Protein AF-A0A7Y8BUJ6-F1 (afdb_monomer_lite)

Sequence (351 aa):
MKKPVVLLFEDTQSNADAISKYLPESQAYSFHLFEADNEPTDQPFSDRIAQEIVKYGDIVLIVSDMDLSKTLKFQGLTDAIISRVAHDNGIPTAYYSSALDGAEGASLDQAGDGRILLGSINYEAIAHKIDILATGFLGLRESLKSLSSVPIEERPTSAAELVAHLIGKREVSDRIGLFLSGDQRIGAEVLASPKNNRLTHQTAIYGTWVYDSLMRYPGVFVNAVAASSYLNIALDDFLSSEISSVWNRAKYTGVFSDSREVLFWREELDVMLAEQNCDDGFEFVQKQGLNAKTCKCSVDQESDAGFYCMVTKQPVCFEHSVGDISWFPPGADLARITRASYEELAPWLGL

Organism: NCBI:txid117681

Foldseek 3Di:
DAAAEEEEQDLDVVLVVLLVVLADPDPRHYYYYQDQDDAADPDDPLVSVLVRCVVNPRHQEYEYEQDNCNHPNRHPDGVVSVCVSCLVVLHAYEYEYQVLPDPVVVLVLFFDPLYHYQYHSPSNSSSQLSNLLSQLLVLLLVQVVVLVPDPPVPHDPALLQNLCVSQPHNVCSVLSVLLVVLHVPSRVVVVVDDDPPCSSNCSSSSSSCCVRAVDLFPFQKDWLQLQLLQQQFASVQCPDPVNVVLQPQQWRDGRSADPVTIIGGPVVLVVLCVVVVHPGNCRVCVVVVHDTHTAAAPVGRVDGFNAAASVVRHTHHPVQWDDPQSSRRSSSRRYTHGPVVCVVCVVSSVD

pLDDT: mean 89.85, std 11.19, range [46.25, 98.5]

Radius of gyration: 21.47 Å; chains: 1; bounding box: 45×51×67 Å

Secondary structure (DSSP, 8-state):
-PPPEEEEE-S-HHHHHHHHHHS---SS-EEEE----SPP-SS-HHHHHHHHHGGG-SEEEEEEESEETT-TT-TTEEHHHHHHHHHHTT--EEEE-GGGSSHHHHHH--TTSS-EEEESS-HHHHHHHHHHHHHHHHHHHHHHHHHHTS-GGGS-SSHHHHHHHHTT-STTHHHHHHHHHH-HHHHHHHHT---TT-HHHHHHHHHHHIIIIIITSSSSEEEHHHHHHHTT--HHHHHSHHHHHHGGGGB--STT--SSS-EEEHHHHHHHHHHHT-SSHHHHHHHTT----PPBPSS-SSSBP-EEETTT-SEE-STTEE---TTS-TT-TTEEEEHHHHHHHHHHHT-

Structure (mmCIF, N/CA/C/O backbone):
data_AF-A0A7Y8BUJ6-F1
#
_entry.id   AF-A0A7Y8BUJ6-F1
#
loop_
_atom_site.group_PDB
_atom_site.id
_atom_site.type_symbol
_atom_site.label_atom_id
_atom_site.label_alt_id
_atom_site.label_comp_id
_atom_site.label_asym_id
_atom_site.label_entity_id
_atom_site.label_seq_id
_atom_site.pdbx_PDB_ins_code
_atom_site.Cartn_x
_atom_site.Cartn_y
_atom_site.Cartn_z
_atom_site.occupancy
_atom_site.B_iso_or_equiv
_atom_site.auth_seq_id
_atom_site.auth_comp_id
_atom_site.auth_asym_id
_atom_site.auth_atom_id
_atom_site.pdbx_PDB_model_num
ATOM 1 N N . MET A 1 1 ? 18.492 -21.054 -10.355 1.00 64.75 1 MET A N 1
ATOM 2 C CA . MET A 1 1 ? 17.656 -20.112 -11.134 1.00 64.75 1 MET A CA 1
ATOM 3 C C . MET A 1 1 ? 18.198 -18.710 -10.913 1.00 64.75 1 MET A C 1
ATOM 5 O O . MET A 1 1 ? 18.705 -18.467 -9.823 1.00 64.75 1 MET A O 1
ATOM 9 N N . LYS A 1 2 ? 18.168 -17.827 -11.923 1.00 86.88 2 LYS A N 1
ATOM 10 C CA . LYS A 1 2 ? 18.465 -16.400 -11.703 1.00 86.88 2 LYS A CA 1
ATOM 11 C C . LYS A 1 2 ? 17.379 -15.817 -10.791 1.00 86.88 2 LYS A C 1
ATOM 13 O O . LYS A 1 2 ? 16.227 -16.228 -10.917 1.00 86.88 2 LYS A O 1
ATOM 18 N N . LYS A 1 3 ? 17.756 -14.937 -9.859 1.00 94.88 3 LYS A N 1
ATOM 19 C CA . LYS A 1 3 ? 16.786 -14.247 -9.002 1.00 94.88 3 LYS A CA 1
ATOM 20 C C . LYS A 1 3 ? 15.959 -13.262 -9.849 1.00 94.88 3 LYS A C 1
ATOM 22 O O . LYS A 1 3 ? 16.526 -12.704 -10.791 1.00 94.88 3 LYS A O 1
ATOM 27 N N . PRO A 1 4 ? 14.671 -13.053 -9.530 1.00 96.88 4 PRO A N 1
ATOM 28 C CA . PRO A 1 4 ? 13.905 -11.921 -10.039 1.00 96.88 4 PRO A CA 1
ATOM 29 C C . PRO A 1 4 ? 14.595 -10.593 -9.708 1.00 96.88 4 PRO A C 1
ATOM 31 O O . PRO A 1 4 ? 15.320 -10.508 -8.716 1.00 96.88 4 PRO A O 1
ATOM 34 N N . VAL A 1 5 ? 14.367 -9.567 -10.521 1.00 97.94 5 VAL A N 1
ATOM 35 C CA . VAL A 1 5 ? 15.066 -8.280 -10.458 1.00 97.94 5 VAL A CA 1
ATOM 36 C C . VAL A 1 5 ? 14.135 -7.168 -9.992 1.00 97.94 5 VAL A C 1
ATOM 38 O O . VAL A 1 5 ? 13.041 -7.001 -10.525 1.00 97.94 5 VAL A O 1
ATOM 41 N N . VAL A 1 6 ? 14.605 -6.365 -9.043 1.00 98.44 6 VAL A N 1
ATOM 42 C CA . VAL A 1 6 ? 14.108 -5.008 -8.811 1.00 98.44 6 VAL A CA 1
ATOM 43 C C . VAL A 1 6 ? 15.017 -4.055 -9.578 1.00 98.44 6 VAL A C 1
ATOM 45 O O . VAL A 1 6 ? 16.228 -4.047 -9.347 1.00 98.44 6 VAL A O 1
ATOM 48 N N . LEU A 1 7 ? 14.444 -3.293 -10.507 1.00 98.44 7 LEU A N 1
ATOM 49 C CA . LEU A 1 7 ? 15.181 -2.386 -11.386 1.00 98.44 7 LEU A CA 1
ATOM 50 C C . LEU A 1 7 ? 14.905 -0.931 -10.995 1.00 98.44 7 LEU A C 1
ATOM 52 O O . LEU A 1 7 ? 13.761 -0.487 -11.058 1.00 98.44 7 LEU A O 1
ATOM 56 N N . LEU A 1 8 ? 15.949 -0.197 -10.612 1.00 98.19 8 LEU A N 1
ATOM 57 C CA . LEU A 1 8 ? 15.888 1.221 -10.265 1.00 98.19 8 LEU A CA 1
ATOM 58 C C . LEU A 1 8 ? 16.281 2.092 -11.465 1.00 98.19 8 LEU A C 1
ATOM 60 O O . LEU A 1 8 ? 17.366 1.930 -12.014 1.00 98.19 8 LEU A O 1
ATOM 64 N N . PHE A 1 9 ? 15.439 3.057 -11.818 1.00 97.56 9 PHE A N 1
ATOM 65 C CA . PHE A 1 9 ? 15.767 4.193 -12.672 1.00 97.56 9 PHE A CA 1
ATOM 66 C C . PHE A 1 9 ? 16.035 5.405 -11.777 1.00 97.56 9 PHE A C 1
ATOM 68 O O . PHE A 1 9 ? 15.118 5.936 -11.159 1.00 97.56 9 PHE A O 1
ATOM 75 N N . GLU A 1 10 ? 17.296 5.815 -11.699 1.00 95.62 10 GLU A N 1
ATOM 76 C CA . GLU A 1 10 ? 17.769 6.946 -10.896 1.00 95.62 10 GLU A CA 1
ATOM 77 C C . GLU A 1 10 ? 18.970 7.554 -11.625 1.00 95.62 10 GLU A C 1
ATOM 79 O O . GLU A 1 10 ? 19.906 6.837 -11.990 1.00 95.62 10 GLU A O 1
ATOM 84 N N . ASP A 1 11 ? 18.922 8.858 -11.895 1.00 94.00 11 ASP A N 1
ATOM 85 C CA . ASP A 1 11 ? 19.934 9.551 -12.697 1.00 94.00 11 ASP A CA 1
ATOM 86 C C . ASP A 1 11 ? 21.049 10.193 -11.851 1.00 94.00 11 ASP A C 1
ATOM 88 O O . ASP A 1 11 ? 22.080 10.631 -12.374 1.00 94.00 11 ASP A O 1
ATOM 92 N N . THR A 1 12 ? 20.877 10.190 -10.530 1.00 94.00 12 THR A N 1
ATOM 93 C CA . THR A 1 12 ? 21.802 10.734 -9.548 1.00 94.00 12 THR A CA 1
ATOM 94 C C . THR A 1 12 ? 22.426 9.602 -8.728 1.00 94.00 12 THR A C 1
ATOM 96 O O . THR A 1 12 ? 21.834 9.071 -7.789 1.00 94.00 12 THR A O 1
ATOM 99 N N . GLN A 1 13 ? 23.688 9.267 -9.031 1.00 94.69 13 GLN A N 1
ATOM 100 C CA . GLN A 1 13 ? 24.400 8.127 -8.427 1.00 94.69 13 GLN A CA 1
ATOM 101 C C . GLN A 1 13 ? 24.357 8.105 -6.889 1.00 94.69 13 GLN A C 1
ATOM 103 O O . GLN A 1 13 ? 24.160 7.052 -6.293 1.00 94.69 13 GLN A O 1
ATOM 108 N N . SER A 1 14 ? 24.495 9.260 -6.228 1.00 95.06 14 SER A N 1
ATOM 109 C CA . SER A 1 14 ? 24.462 9.326 -4.761 1.00 95.06 14 SER A CA 1
ATOM 110 C C . SER A 1 14 ? 23.118 8.906 -4.161 1.00 95.06 14 SER A C 1
ATOM 112 O O . SER A 1 14 ? 23.091 8.381 -3.049 1.00 95.06 14 SER A O 1
ATOM 114 N N . ASN A 1 15 ? 22.013 9.132 -4.875 1.00 94.88 15 ASN A N 1
ATOM 115 C CA . ASN A 1 15 ? 20.682 8.709 -4.447 1.00 94.88 15 ASN A CA 1
ATOM 116 C C . ASN A 1 15 ? 20.532 7.192 -4.616 1.00 94.88 15 ASN A C 1
ATOM 118 O O . ASN A 1 15 ? 20.102 6.511 -3.684 1.00 94.88 15 ASN A O 1
ATOM 122 N N . ALA A 1 16 ? 20.974 6.654 -5.759 1.00 95.75 16 ALA A N 1
ATOM 123 C CA . ALA A 1 16 ? 20.990 5.214 -6.017 1.00 95.75 16 ALA A CA 1
ATOM 124 C C . ALA A 1 16 ? 21.815 4.462 -4.958 1.00 95.75 16 ALA A C 1
ATOM 126 O O . ALA A 1 16 ? 21.348 3.471 -4.392 1.00 95.75 16 ALA A O 1
ATOM 127 N N . ASP A 1 17 ? 23.004 4.976 -4.628 1.00 96.62 17 ASP A N 1
ATOM 128 C CA . ASP A 1 17 ? 23.870 4.425 -3.582 1.00 96.62 17 ASP A CA 1
ATOM 129 C C . ASP A 1 17 ? 23.195 4.482 -2.201 1.00 96.62 17 ASP A C 1
ATOM 131 O O . ASP A 1 17 ? 23.292 3.535 -1.417 1.00 96.62 17 ASP A O 1
ATOM 135 N N . ALA A 1 18 ? 22.482 5.573 -1.892 1.00 95.88 18 ALA A N 1
ATOM 136 C CA . ALA A 1 18 ? 21.762 5.724 -0.631 1.00 95.88 18 ALA A CA 1
ATOM 137 C C . ALA A 1 18 ? 20.612 4.715 -0.494 1.00 95.88 18 ALA A C 1
ATOM 139 O O . ALA A 1 18 ? 20.488 4.087 0.558 1.00 95.88 18 ALA A O 1
ATOM 140 N N . ILE A 1 19 ? 19.813 4.510 -1.545 1.00 96.25 19 ILE A N 1
ATOM 141 C CA . ILE A 1 19 ? 18.750 3.492 -1.565 1.00 96.25 19 ILE A CA 1
ATOM 142 C C . ILE A 1 19 ? 19.365 2.095 -1.432 1.00 96.25 19 ILE A C 1
ATOM 144 O O . ILE A 1 19 ? 18.964 1.320 -0.563 1.00 96.25 19 ILE A O 1
ATOM 148 N N . SER A 1 20 ? 20.390 1.789 -2.235 1.00 96.38 20 SER A N 1
ATOM 149 C CA . SER A 1 20 ? 21.057 0.485 -2.209 1.00 96.38 20 SER A CA 1
ATOM 150 C C . SER A 1 20 ? 21.678 0.165 -0.851 1.00 96.38 20 SER A C 1
ATOM 152 O O . SER A 1 20 ? 21.719 -1.001 -0.470 1.00 96.38 20 SER A O 1
ATOM 154 N N . LYS A 1 21 ? 22.164 1.173 -0.121 1.00 96.69 21 LYS A N 1
ATOM 155 C CA . LYS A 1 21 ? 22.739 1.008 1.218 1.00 96.69 21 LYS A CA 1
ATOM 156 C C . LYS A 1 21 ? 21.707 0.560 2.256 1.00 96.69 21 LYS A C 1
ATOM 158 O O . LYS A 1 21 ? 22.070 -0.173 3.173 1.00 96.69 21 LYS A O 1
ATOM 163 N N . TYR A 1 22 ? 20.468 1.045 2.165 1.00 96.44 22 TYR A N 1
ATOM 164 C CA . TYR A 1 22 ? 19.412 0.734 3.137 1.00 96.44 22 TYR A CA 1
ATOM 165 C C . TYR A 1 22 ? 18.557 -0.470 2.745 1.00 96.44 22 TYR A C 1
ATOM 167 O O . TYR A 1 22 ? 17.816 -0.981 3.584 1.00 96.44 22 TYR A O 1
ATOM 175 N N . LEU A 1 23 ? 18.658 -0.936 1.498 1.00 95.25 23 LEU A N 1
ATOM 176 C CA . LEU A 1 23 ? 17.987 -2.155 1.072 1.00 95.25 23 LEU A CA 1
ATOM 177 C C . LEU A 1 23 ? 18.536 -3.364 1.843 1.00 95.25 23 LEU A C 1
ATOM 179 O O . LEU A 1 23 ? 19.754 -3.563 1.886 1.00 95.25 23 LEU A O 1
ATOM 183 N N . PRO A 1 24 ? 17.665 -4.194 2.441 1.00 91.75 24 PRO A N 1
ATOM 184 C CA . PRO A 1 24 ? 18.112 -5.407 3.099 1.00 91.75 24 PRO A CA 1
ATOM 185 C C . PRO A 1 24 ? 18.707 -6.380 2.075 1.00 91.75 24 PRO A C 1
ATOM 187 O O . PRO A 1 24 ? 18.288 -6.443 0.915 1.00 91.75 24 PRO A O 1
ATOM 190 N N . GLU A 1 25 ? 19.672 -7.191 2.511 1.00 90.44 25 GLU A N 1
ATOM 191 C CA . GLU A 1 25 ? 20.170 -8.295 1.693 1.00 90.44 25 GLU A CA 1
ATOM 192 C C . GLU A 1 25 ? 19.058 -9.333 1.488 1.00 90.44 25 GLU A C 1
ATOM 194 O O . GLU A 1 25 ? 18.806 -10.196 2.331 1.00 90.44 25 GLU A O 1
ATOM 199 N N . SER A 1 26 ? 18.381 -9.257 0.342 1.00 90.06 26 SER A N 1
ATOM 200 C CA . SER A 1 26 ? 17.280 -10.158 0.023 1.00 90.06 26 SER A CA 1
ATOM 201 C C . SER A 1 26 ? 17.764 -11.442 -0.651 1.00 90.06 26 SER A C 1
ATOM 203 O O . SER A 1 26 ? 18.505 -11.460 -1.644 1.00 90.06 26 SER A O 1
ATOM 205 N N . GLN A 1 27 ? 17.289 -12.580 -0.147 1.00 91.00 27 GLN A N 1
ATOM 206 C CA . GLN A 1 27 ? 17.440 -13.853 -0.851 1.00 91.00 27 GLN A CA 1
ATOM 207 C C . GLN A 1 27 ? 16.423 -14.009 -1.992 1.00 91.00 27 GLN A C 1
ATOM 209 O O . GLN A 1 27 ? 16.675 -14.799 -2.903 1.00 91.00 27 GLN A O 1
ATOM 214 N N . ALA A 1 28 ? 15.332 -13.238 -1.975 1.00 94.50 28 ALA A N 1
ATOM 215 C CA . ALA A 1 28 ? 14.199 -13.397 -2.882 1.00 94.50 28 ALA A CA 1
ATOM 216 C C . ALA A 1 28 ? 14.404 -12.726 -4.250 1.00 94.50 28 ALA A C 1
ATOM 218 O O . ALA A 1 28 ? 13.943 -13.262 -5.254 1.00 94.50 28 ALA A O 1
ATOM 219 N N . TYR A 1 29 ? 15.123 -11.602 -4.308 1.00 97.06 29 TYR A N 1
ATOM 220 C CA . TYR A 1 29 ? 15.377 -10.846 -5.540 1.00 97.06 29 TYR A CA 1
ATOM 221 C C . TYR A 1 29 ? 16.819 -10.313 -5.599 1.00 97.06 29 TYR A C 1
ATOM 223 O O . TYR A 1 29 ? 17.574 -10.417 -4.629 1.00 97.06 29 TYR A O 1
ATOM 231 N N . SER A 1 30 ? 17.231 -9.785 -6.752 1.00 97.25 30 SER A N 1
ATOM 232 C CA . SER A 1 30 ? 18.429 -8.951 -6.899 1.00 97.25 30 SER A CA 1
ATOM 233 C C . SER A 1 30 ? 18.044 -7.513 -7.237 1.00 97.25 30 SER A C 1
ATOM 235 O O . SER A 1 30 ? 17.057 -7.274 -7.927 1.00 97.25 30 SER A O 1
ATOM 237 N N . PHE A 1 31 ? 18.815 -6.553 -6.736 1.00 97.69 31 PHE A N 1
ATOM 238 C CA . PHE A 1 31 ? 18.603 -5.130 -6.982 1.00 97.69 31 PHE A CA 1
ATOM 239 C C . PHE A 1 31 ? 19.603 -4.624 -8.021 1.00 97.69 31 PHE A C 1
ATOM 241 O O . PHE A 1 31 ? 20.793 -4.927 -7.924 1.00 97.69 31 PHE A O 1
ATOM 248 N N . HIS A 1 32 ? 19.122 -3.890 -9.022 1.00 97.69 32 HIS A N 1
ATOM 249 C CA . HIS A 1 32 ? 19.936 -3.381 -10.121 1.00 97.69 32 HIS A CA 1
ATOM 250 C C . HIS A 1 32 ? 19.602 -1.919 -10.412 1.00 97.69 32 HIS A C 1
ATOM 252 O O . HIS A 1 32 ? 18.431 -1.565 -10.528 1.00 97.69 32 HIS A O 1
ATOM 258 N N . LEU A 1 33 ? 20.634 -1.096 -10.596 1.00 97.50 33 LEU A N 1
ATOM 259 C CA . LEU A 1 33 ? 20.502 0.217 -11.219 1.00 97.50 33 LEU A CA 1
ATOM 260 C C . LEU A 1 33 ? 20.395 0.041 -12.742 1.00 97.50 33 LEU A C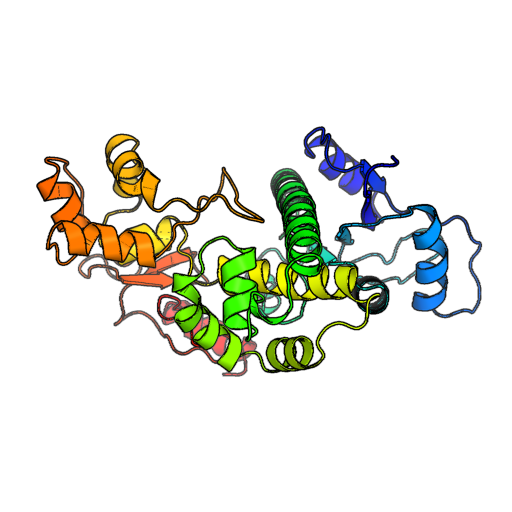 1
ATOM 262 O O . LEU A 1 33 ? 21.083 -0.799 -13.334 1.00 97.50 33 LEU A O 1
ATOM 266 N N . PHE A 1 34 ? 19.506 0.802 -13.371 1.00 97.44 34 PHE A N 1
ATOM 267 C CA . PHE A 1 34 ? 19.371 0.839 -14.817 1.00 97.44 34 PHE A CA 1
ATOM 268 C C . PHE A 1 34 ? 20.587 1.516 -15.452 1.00 97.44 34 PHE A C 1
ATOM 270 O O . PHE A 1 34 ? 20.933 2.649 -15.128 1.00 97.44 34 PHE A O 1
ATOM 277 N N . GLU A 1 35 ? 21.195 0.834 -16.416 1.00 94.50 35 GLU A N 1
ATOM 278 C CA . GLU A 1 35 ? 22.309 1.332 -17.213 1.00 94.50 35 GLU A CA 1
ATOM 279 C C . GLU A 1 35 ? 21.992 1.068 -18.683 1.00 94.50 35 GLU A C 1
ATOM 281 O O . GLU A 1 35 ? 21.619 -0.046 -19.049 1.00 94.50 35 GLU A O 1
ATOM 286 N N . ALA A 1 36 ? 22.118 2.082 -19.537 1.00 92.06 36 ALA A N 1
ATOM 287 C CA . ALA A 1 36 ? 21.831 1.959 -20.963 1.00 92.06 36 ALA A CA 1
ATOM 288 C C . ALA A 1 36 ? 23.066 1.487 -21.751 1.00 92.06 36 ALA A C 1
ATOM 290 O O . ALA A 1 36 ? 24.107 2.154 -21.746 1.00 92.06 36 ALA A O 1
ATOM 291 N N . ASP A 1 37 ? 22.932 0.390 -22.501 1.00 90.62 37 ASP A N 1
ATOM 292 C CA . ASP A 1 37 ? 24.024 -0.125 -23.341 1.00 90.62 37 ASP A CA 1
ATOM 293 C C . ASP A 1 37 ? 23.956 0.446 -24.758 1.00 90.62 37 ASP A C 1
ATOM 295 O O . ASP A 1 37 ? 24.972 0.858 -25.322 1.00 90.62 37 ASP A O 1
ATOM 299 N N . ASN A 1 38 ? 22.757 0.531 -25.325 1.00 88.88 38 ASN A N 1
ATOM 300 C CA . ASN A 1 38 ? 22.522 0.949 -26.695 1.00 88.88 38 ASN A CA 1
ATOM 301 C C . ASN A 1 38 ? 22.772 2.444 -26.862 1.00 88.88 38 ASN A C 1
ATOM 303 O O . ASN A 1 38 ? 22.349 3.274 -26.055 1.00 88.88 38 ASN A O 1
ATOM 307 N N . GLU A 1 39 ? 23.438 2.797 -27.956 1.00 90.88 39 GLU A N 1
ATOM 308 C CA . GLU A 1 39 ? 23.640 4.195 -28.312 1.00 90.88 39 GLU A CA 1
ATOM 309 C C . GLU A 1 39 ? 22.304 4.906 -28.590 1.00 90.88 39 GLU A C 1
ATOM 311 O O . GLU A 1 39 ? 21.321 4.264 -28.980 1.00 90.88 39 GLU A O 1
ATOM 316 N N . PRO A 1 40 ? 22.238 6.234 -28.391 1.00 89.44 40 PRO A N 1
ATOM 317 C CA . PRO A 1 40 ? 21.060 7.014 -28.735 1.00 89.44 40 PRO A CA 1
ATOM 318 C C . PRO A 1 40 ? 20.653 6.821 -30.198 1.00 89.44 40 PRO A C 1
ATOM 320 O O . PRO A 1 40 ? 21.483 6.888 -31.103 1.00 89.44 40 PRO A O 1
ATOM 323 N N . THR A 1 41 ? 19.359 6.600 -30.425 1.00 91.06 41 THR A N 1
ATOM 324 C CA . THR A 1 41 ? 18.753 6.495 -31.758 1.00 91.06 41 THR A CA 1
ATOM 325 C C . THR A 1 41 ? 17.541 7.419 -31.854 1.00 91.06 41 THR A C 1
ATOM 327 O O . THR A 1 41 ? 17.036 7.888 -30.832 1.00 91.06 41 THR A O 1
ATOM 330 N N . ASP A 1 42 ? 17.037 7.627 -33.073 1.00 90.69 42 ASP A N 1
ATOM 331 C CA . ASP A 1 42 ? 15.814 8.404 -33.337 1.00 90.69 42 ASP A CA 1
ATOM 332 C C . ASP A 1 42 ? 14.520 7.661 -32.944 1.00 90.69 42 ASP A C 1
ATOM 334 O O . ASP A 1 42 ? 13.416 8.172 -33.141 1.00 90.69 42 ASP A O 1
ATOM 338 N N . GLN A 1 43 ? 14.625 6.434 -32.417 1.00 92.56 43 GLN A N 1
ATOM 339 C CA . GLN A 1 43 ? 13.461 5.690 -31.944 1.00 92.56 43 GLN A CA 1
ATOM 340 C C . GLN A 1 43 ? 12.845 6.358 -30.704 1.00 92.56 43 GLN A C 1
ATOM 342 O O . GLN A 1 43 ? 13.573 6.929 -29.882 1.00 92.56 43 GLN A O 1
ATOM 347 N N . PRO A 1 44 ? 11.519 6.228 -30.510 1.00 93.56 44 PRO A N 1
ATOM 348 C CA . PRO A 1 44 ? 10.867 6.651 -29.279 1.00 93.56 44 PRO A CA 1
ATOM 349 C C . PRO A 1 44 ? 11.546 6.057 -28.039 1.00 93.56 44 PRO A C 1
ATOM 351 O O . PRO A 1 44 ? 11.960 4.895 -28.035 1.00 93.56 44 PRO A O 1
ATOM 354 N N . PHE A 1 45 ? 11.618 6.834 -26.955 1.00 93.75 45 PHE A N 1
ATOM 355 C CA . PHE A 1 45 ? 12.207 6.365 -25.694 1.00 93.75 45 PHE A CA 1
ATOM 356 C C . PHE A 1 45 ? 11.531 5.099 -25.162 1.00 93.75 45 PHE A C 1
ATOM 358 O O . PHE A 1 45 ? 12.231 4.227 -24.656 1.00 93.75 45 PHE A O 1
ATOM 365 N N . SER A 1 46 ? 10.213 4.953 -25.339 1.00 93.62 46 SER A N 1
ATOM 366 C CA . SER A 1 46 ? 9.481 3.742 -24.949 1.00 93.62 46 SER A CA 1
ATOM 367 C C . SER A 1 46 ? 10.055 2.480 -25.594 1.00 93.62 46 SER A C 1
ATOM 369 O O . SER A 1 46 ? 10.300 1.490 -24.911 1.00 93.62 46 SER A O 1
ATOM 371 N N . ASP A 1 47 ? 10.333 2.534 -26.896 1.00 94.81 47 ASP A N 1
ATOM 372 C CA . ASP A 1 47 ? 10.791 1.380 -27.673 1.00 94.81 47 ASP A CA 1
ATOM 373 C C . ASP A 1 47 ? 12.233 1.028 -27.310 1.00 94.81 47 ASP A C 1
ATOM 375 O O . ASP A 1 47 ? 12.594 -0.143 -27.188 1.00 94.81 47 ASP A O 1
ATOM 379 N N . ARG A 1 48 ? 13.054 2.059 -27.091 1.00 95.50 48 ARG A N 1
ATOM 380 C CA . ARG A 1 48 ? 14.447 1.908 -26.666 1.00 95.50 48 ARG A CA 1
ATOM 381 C C . ARG A 1 48 ? 14.544 1.310 -25.261 1.00 95.50 48 ARG A C 1
ATOM 383 O O . ARG A 1 48 ? 15.316 0.379 -25.057 1.00 95.50 48 ARG A O 1
ATOM 390 N N . ILE A 1 49 ? 13.744 1.792 -24.308 1.00 96.31 49 ILE A N 1
ATOM 391 C CA . ILE A 1 49 ? 13.708 1.247 -22.941 1.00 96.31 49 ILE A CA 1
ATOM 392 C C . ILE A 1 49 ? 13.195 -0.191 -22.961 1.00 96.31 49 ILE A C 1
ATOM 394 O O . ILE A 1 49 ? 13.809 -1.051 -22.337 1.00 96.31 49 ILE A O 1
ATOM 398 N N . ALA A 1 50 ? 12.135 -0.480 -23.721 1.00 95.06 50 ALA A N 1
ATOM 399 C CA . ALA A 1 50 ? 11.608 -1.836 -23.854 1.00 95.06 50 ALA A CA 1
ATOM 400 C C . ALA A 1 50 ? 12.673 -2.832 -24.347 1.00 95.06 50 ALA A C 1
ATOM 402 O O . ALA A 1 50 ? 12.690 -3.971 -23.894 1.00 95.06 50 ALA A O 1
ATOM 403 N N . GLN A 1 51 ? 13.589 -2.411 -25.226 1.00 95.06 51 GLN A N 1
ATOM 404 C CA . GLN A 1 51 ? 14.718 -3.238 -25.668 1.00 95.06 51 GLN A CA 1
ATOM 405 C C . GLN A 1 51 ? 15.792 -3.400 -24.582 1.00 95.06 51 GLN A C 1
ATOM 407 O O . GLN A 1 51 ? 16.310 -4.499 -24.390 1.00 95.06 51 GLN A O 1
ATOM 412 N N . GLU A 1 52 ? 16.124 -2.325 -23.863 1.00 95.56 52 GLU A N 1
ATOM 413 C CA . GLU A 1 52 ? 17.152 -2.330 -22.813 1.00 95.56 52 GLU A CA 1
ATOM 414 C C . GLU A 1 52 ? 16.773 -3.199 -21.617 1.00 95.56 52 GLU A C 1
ATOM 416 O O . GLU A 1 52 ? 17.606 -3.949 -21.111 1.00 95.56 52 GLU A O 1
ATOM 421 N N . ILE A 1 53 ? 15.518 -3.138 -21.163 1.00 96.44 53 ILE A N 1
ATOM 422 C CA . ILE A 1 53 ? 15.118 -3.825 -19.929 1.00 96.44 53 ILE A CA 1
ATOM 423 C C . ILE A 1 53 ? 15.156 -5.358 -20.059 1.00 96.44 53 ILE A C 1
ATOM 425 O O . ILE A 1 53 ? 15.304 -6.057 -19.057 1.00 96.44 53 ILE A O 1
ATOM 429 N N . VAL A 1 54 ? 15.113 -5.900 -21.285 1.00 94.81 54 VAL A N 1
ATOM 430 C CA . VAL A 1 54 ? 15.146 -7.352 -21.552 1.00 94.81 54 VAL A CA 1
ATOM 431 C C . VAL A 1 54 ? 16.400 -8.015 -20.976 1.00 94.81 54 VAL A C 1
ATOM 433 O O . VAL A 1 54 ? 16.340 -9.163 -20.527 1.00 94.81 54 VAL A O 1
ATOM 436 N N . LYS A 1 55 ? 17.538 -7.309 -20.933 1.00 95.31 55 LYS A N 1
ATOM 437 C CA . LYS A 1 55 ? 18.807 -7.873 -20.436 1.00 95.31 55 LYS A CA 1
ATOM 438 C C . LYS A 1 55 ? 18.780 -8.214 -18.943 1.00 95.31 55 LYS A C 1
ATOM 440 O O . LYS A 1 55 ? 19.535 -9.084 -18.505 1.00 95.31 55 LYS A O 1
ATOM 445 N N . TYR A 1 56 ? 17.889 -7.581 -18.179 1.00 96.19 56 TYR A N 1
ATOM 446 C CA . TYR A 1 56 ? 17.716 -7.833 -16.748 1.00 96.19 56 TYR A CA 1
ATOM 447 C C . TYR A 1 56 ? 16.877 -9.092 -16.463 1.00 96.19 56 TYR A C 1
ATOM 449 O O . TYR A 1 56 ? 16.949 -9.644 -15.368 1.00 96.19 56 TYR A O 1
ATOM 457 N N . GLY A 1 57 ? 16.158 -9.631 -17.454 1.00 94.31 57 GLY A N 1
ATOM 458 C CA . GLY A 1 57 ? 15.404 -10.878 -17.319 1.00 94.31 57 GLY A CA 1
ATOM 459 C C . GLY A 1 57 ? 14.068 -10.713 -16.590 1.00 94.31 57 GLY A C 1
ATOM 460 O O . GLY A 1 57 ? 13.224 -9.934 -17.017 1.00 94.31 57 GLY A O 1
ATOM 461 N N . ASP A 1 58 ? 13.842 -11.508 -15.540 1.00 95.19 58 ASP A N 1
ATOM 462 C CA . ASP A 1 58 ? 12.575 -11.530 -14.792 1.00 95.19 58 ASP A CA 1
ATOM 463 C C . ASP A 1 58 ? 12.483 -10.333 -13.836 1.00 95.19 58 ASP A C 1
ATOM 465 O O . ASP A 1 58 ? 12.878 -10.436 -12.678 1.00 95.19 58 ASP A O 1
ATOM 469 N N . ILE A 1 59 ? 12.001 -9.189 -14.320 1.00 97.06 59 ILE A N 1
ATOM 470 C CA . ILE A 1 59 ? 11.811 -7.990 -13.496 1.00 97.06 59 ILE A CA 1
ATOM 471 C C . ILE A 1 59 ? 10.505 -8.121 -12.705 1.00 97.06 59 ILE A C 1
ATOM 473 O O . ILE A 1 59 ? 9.431 -8.260 -13.289 1.00 97.06 59 ILE A O 1
ATOM 477 N N . VAL A 1 60 ? 10.592 -8.049 -11.374 1.00 96.81 60 VAL A N 1
ATOM 478 C CA . VAL A 1 60 ? 9.425 -8.102 -10.482 1.00 96.81 60 VAL A CA 1
ATOM 479 C C . VAL A 1 60 ? 8.883 -6.725 -10.118 1.00 96.81 60 VAL A C 1
ATOM 481 O O . VAL A 1 60 ? 7.701 -6.616 -9.822 1.00 96.81 60 VAL A O 1
ATOM 484 N N . LEU A 1 61 ? 9.721 -5.689 -10.135 1.00 97.81 61 LEU A N 1
ATOM 485 C CA . LEU A 1 61 ? 9.337 -4.320 -9.800 1.00 97.81 61 LEU A CA 1
ATOM 486 C C . LEU A 1 61 ? 10.280 -3.341 -10.500 1.00 97.81 61 LEU A C 1
ATOM 488 O O . LEU A 1 61 ? 11.499 -3.530 -10.471 1.00 97.81 61 LEU A O 1
ATOM 492 N N . ILE A 1 62 ? 9.716 -2.291 -11.092 1.00 97.94 62 ILE A N 1
ATOM 493 C CA . ILE A 1 62 ? 10.472 -1.119 -11.535 1.00 97.94 62 ILE A CA 1
ATOM 494 C C . ILE A 1 62 ? 10.233 0.019 -10.544 1.00 97.94 62 ILE A C 1
ATOM 496 O O . ILE A 1 62 ? 9.094 0.307 -10.181 1.00 97.94 62 ILE A O 1
ATOM 500 N N . VAL A 1 63 ? 11.316 0.657 -10.115 1.00 97.31 63 VAL A N 1
ATOM 501 C CA . VAL A 1 63 ? 11.292 1.847 -9.263 1.00 97.31 63 VAL A CA 1
ATOM 502 C C . VAL A 1 63 ? 11.899 3.005 -10.039 1.00 97.31 63 VAL A C 1
ATOM 504 O O . VAL A 1 63 ? 12.951 2.827 -10.645 1.00 97.31 63 VAL A O 1
ATOM 507 N N . SER A 1 64 ? 11.272 4.174 -10.025 1.00 95.69 64 SER A N 1
ATOM 508 C CA . SER A 1 64 ? 11.738 5.362 -10.753 1.00 95.69 64 SER A CA 1
ATOM 509 C C . SER A 1 64 ? 11.791 6.602 -9.860 1.00 95.69 64 SER A C 1
ATOM 511 O O . SER A 1 64 ? 10.865 6.865 -9.092 1.00 95.69 64 SER A O 1
ATOM 513 N N . ASP A 1 65 ? 12.850 7.404 -9.995 1.00 93.69 65 ASP A N 1
ATOM 514 C CA . ASP A 1 65 ? 12.734 8.835 -9.695 1.00 93.69 65 ASP A CA 1
ATOM 515 C C . ASP A 1 65 ? 11.784 9.479 -10.720 1.00 93.69 65 ASP A C 1
ATOM 517 O O . ASP A 1 65 ? 11.692 9.061 -11.878 1.00 93.69 65 ASP A O 1
ATOM 521 N N . MET A 1 66 ? 11.037 10.489 -10.291 1.00 89.12 66 MET A N 1
ATOM 522 C CA . MET A 1 66 ? 10.103 11.214 -11.143 1.00 89.12 66 MET A CA 1
ATOM 523 C C . MET A 1 66 ? 10.827 12.092 -12.174 1.00 89.12 66 MET A C 1
ATOM 525 O O . MET A 1 66 ? 10.350 12.220 -13.307 1.00 89.12 66 MET A O 1
ATOM 529 N N . ASP A 1 67 ? 11.973 12.674 -11.800 1.00 88.62 67 ASP A N 1
ATOM 530 C CA . ASP A 1 67 ? 12.854 13.410 -12.713 1.00 88.62 67 ASP A CA 1
ATOM 531 C C . ASP A 1 67 ? 14.020 12.517 -13.148 1.00 88.62 67 ASP A C 1
ATOM 533 O O . ASP A 1 67 ? 14.925 12.229 -12.379 1.00 88.62 67 ASP A O 1
ATOM 537 N N . LEU A 1 68 ? 13.988 12.076 -14.406 1.00 91.69 68 LEU A N 1
ATOM 538 C CA . LEU A 1 68 ? 15.022 11.229 -15.011 1.00 91.69 68 LEU A CA 1
ATOM 539 C C . LEU A 1 68 ? 15.762 11.965 -16.129 1.00 91.69 68 LEU A C 1
ATOM 541 O O . LEU A 1 68 ? 16.380 11.339 -17.001 1.00 91.69 68 LEU A O 1
ATOM 545 N N . SER A 1 69 ? 15.671 13.296 -16.152 1.00 89.50 69 SER A N 1
ATOM 546 C CA . SER A 1 69 ? 16.114 14.120 -17.273 1.00 89.50 69 SER A CA 1
ATOM 547 C C . SER A 1 69 ? 17.609 13.990 -17.582 1.00 89.50 69 SER A C 1
ATOM 549 O O . SER A 1 69 ? 18.004 14.238 -18.729 1.00 89.50 69 SER A O 1
ATOM 551 N N . LYS A 1 70 ? 18.433 13.560 -16.615 1.00 90.12 70 LYS A N 1
ATOM 552 C CA . LYS A 1 70 ? 19.887 13.380 -16.763 1.00 90.12 70 LYS A CA 1
ATOM 553 C C . LYS A 1 70 ? 20.292 11.936 -17.046 1.00 90.12 70 LYS A C 1
ATOM 555 O O . LYS A 1 70 ? 21.491 11.661 -17.127 1.00 90.12 70 LYS A O 1
ATOM 560 N N . THR A 1 71 ? 19.335 11.027 -17.244 1.00 89.94 71 THR A N 1
ATOM 561 C CA . THR A 1 71 ? 19.627 9.624 -17.560 1.00 89.94 71 THR A CA 1
ATOM 562 C C . THR A 1 71 ? 20.532 9.540 -18.788 1.00 89.94 71 THR A C 1
ATOM 564 O O . THR A 1 71 ? 20.200 10.018 -19.880 1.00 89.94 71 THR A O 1
ATOM 567 N N . LEU A 1 72 ? 21.707 8.931 -18.616 1.00 88.75 72 LEU A N 1
ATOM 568 C CA . LEU A 1 72 ? 22.691 8.805 -19.684 1.00 88.75 72 LEU A CA 1
ATOM 569 C C . LEU A 1 72 ? 22.066 8.072 -20.883 1.00 88.75 72 LEU A C 1
ATOM 571 O O . LEU A 1 72 ? 21.399 7.055 -20.717 1.00 88.75 72 LEU A O 1
ATOM 575 N N . LYS A 1 73 ? 22.279 8.599 -22.097 1.00 91.00 73 LYS A N 1
ATOM 576 C CA . LYS A 1 73 ? 21.691 8.117 -23.369 1.00 91.00 73 LYS A CA 1
ATOM 577 C C . LYS A 1 73 ? 20.167 8.312 -23.508 1.00 91.00 73 LYS A C 1
ATOM 579 O O . LYS A 1 73 ? 19.614 7.958 -24.553 1.00 91.00 73 LYS A O 1
ATOM 584 N N . PHE A 1 74 ? 19.502 8.923 -22.529 1.00 91.44 74 PHE A N 1
ATOM 585 C CA . PHE A 1 74 ? 18.063 9.207 -22.518 1.00 91.44 74 PHE A CA 1
ATOM 586 C C . PHE A 1 74 ? 17.772 10.620 -21.976 1.00 91.44 74 PHE A C 1
ATOM 588 O O . PHE A 1 74 ? 17.009 10.795 -21.030 1.00 91.44 74 PHE A O 1
ATOM 595 N N . GLN A 1 75 ? 18.389 11.654 -22.561 1.00 87.19 75 GLN A N 1
ATOM 596 C CA . GLN A 1 75 ? 18.181 13.030 -22.098 1.00 87.19 75 GLN A CA 1
ATOM 597 C C . GLN A 1 75 ? 16.709 13.454 -22.231 1.00 87.19 75 GLN A C 1
ATOM 599 O O . GLN A 1 75 ? 16.136 13.383 -23.317 1.00 87.19 75 GLN A O 1
ATOM 604 N N . GLY A 1 76 ? 16.115 13.927 -21.132 1.00 84.94 76 GLY A N 1
ATOM 605 C CA . GLY A 1 76 ? 14.697 14.308 -21.073 1.00 84.94 76 GLY A CA 1
ATOM 606 C C . GLY A 1 76 ? 13.728 13.147 -20.821 1.00 84.94 76 GLY A C 1
ATOM 607 O O . GLY A 1 76 ? 12.531 13.288 -21.068 1.00 84.94 76 GLY A O 1
ATOM 608 N N . LEU A 1 77 ? 14.229 11.998 -20.361 1.00 91.75 77 LEU A N 1
ATOM 609 C CA . LEU A 1 77 ? 13.397 10.900 -19.880 1.00 91.75 77 LEU A CA 1
ATOM 610 C C . LEU A 1 77 ? 12.574 11.318 -18.654 1.00 91.75 77 LEU A C 1
ATOM 612 O O . LEU A 1 77 ? 13.005 12.137 -17.846 1.00 91.75 77 LEU A O 1
ATOM 616 N N . THR A 1 78 ? 11.386 10.733 -18.520 1.00 90.50 78 THR A N 1
ATOM 617 C CA . THR A 1 78 ? 10.471 10.961 -17.398 1.00 90.50 78 THR A CA 1
ATOM 618 C C . THR A 1 78 ? 9.884 9.641 -16.912 1.00 90.50 78 THR A C 1
ATOM 620 O O . THR A 1 78 ? 9.774 8.683 -17.688 1.00 90.50 78 THR A O 1
ATOM 623 N N . ASP A 1 79 ? 9.437 9.606 -15.653 1.00 89.94 79 ASP A N 1
ATOM 624 C CA . ASP A 1 79 ? 8.716 8.455 -15.089 1.00 89.94 79 ASP A CA 1
ATOM 625 C C . ASP A 1 79 ? 7.516 8.025 -15.949 1.00 89.94 79 ASP A C 1
ATOM 627 O O . ASP A 1 79 ? 7.279 6.836 -16.129 1.00 89.94 79 ASP A O 1
ATOM 631 N N . ALA A 1 80 ? 6.788 8.964 -16.561 1.00 89.62 80 ALA A N 1
ATOM 632 C CA . ALA A 1 80 ? 5.623 8.634 -17.384 1.00 89.62 80 ALA A CA 1
ATOM 633 C C . ALA A 1 80 ? 5.961 7.662 -18.536 1.00 89.62 80 ALA A C 1
ATOM 635 O O . ALA A 1 80 ? 5.156 6.795 -18.885 1.00 89.62 80 ALA A O 1
ATOM 636 N N . ILE A 1 81 ? 7.163 7.776 -19.112 1.00 92.94 81 ILE A N 1
ATOM 637 C CA . ILE A 1 81 ? 7.640 6.866 -20.162 1.00 92.94 81 ILE A CA 1
ATOM 638 C C . ILE A 1 81 ? 7.984 5.498 -19.562 1.00 92.94 81 ILE A C 1
ATOM 640 O O . ILE A 1 81 ? 7.598 4.478 -20.134 1.00 92.94 81 ILE A O 1
ATOM 644 N N . ILE A 1 82 ? 8.657 5.469 -18.407 1.00 94.56 82 ILE A N 1
ATOM 645 C CA . ILE A 1 82 ? 8.990 4.232 -17.681 1.00 94.56 82 ILE A CA 1
ATOM 646 C C . ILE A 1 82 ? 7.723 3.471 -17.300 1.00 94.56 82 ILE A C 1
ATOM 648 O O . ILE A 1 82 ? 7.583 2.294 -17.629 1.00 94.56 82 ILE A O 1
ATOM 652 N N . SER A 1 83 ? 6.772 4.169 -16.687 1.00 91.25 83 SER A N 1
ATOM 653 C CA . SER A 1 83 ? 5.475 3.641 -16.284 1.00 91.25 83 SER A CA 1
ATOM 654 C C . SER A 1 83 ? 4.709 3.036 -17.459 1.00 91.25 83 SER A C 1
ATOM 656 O O . SER A 1 83 ? 4.167 1.938 -17.339 1.00 91.25 83 SER A O 1
ATOM 658 N N . ARG A 1 84 ? 4.723 3.686 -18.631 1.00 90.88 84 ARG A N 1
ATOM 659 C CA . ARG A 1 84 ? 4.109 3.132 -19.844 1.00 90.88 84 ARG A CA 1
ATOM 660 C C . ARG A 1 84 ? 4.781 1.835 -20.295 1.00 90.88 84 ARG A C 1
ATOM 662 O O . ARG A 1 84 ? 4.089 0.854 -20.547 1.00 90.88 84 ARG A O 1
ATOM 669 N N . VAL A 1 85 ? 6.112 1.814 -20.380 1.00 94.31 85 VAL A N 1
ATOM 670 C CA . VAL A 1 85 ? 6.851 0.611 -20.800 1.00 94.31 85 VAL A CA 1
ATOM 671 C C . VAL A 1 85 ? 6.621 -0.539 -19.824 1.00 94.31 85 VAL A C 1
ATOM 673 O O . VAL A 1 85 ? 6.412 -1.675 -20.248 1.00 94.31 85 VAL A O 1
ATOM 676 N N . ALA A 1 86 ? 6.626 -0.258 -18.525 1.00 93.44 86 ALA A N 1
ATOM 677 C CA . ALA A 1 86 ? 6.355 -1.256 -17.504 1.00 93.44 86 ALA A CA 1
ATOM 678 C C . ALA A 1 86 ? 4.931 -1.818 -17.630 1.00 93.44 86 ALA A C 1
ATOM 680 O O . ALA A 1 86 ? 4.763 -3.037 -17.654 1.00 93.44 86 ALA A O 1
ATOM 681 N N . HIS A 1 87 ? 3.926 -0.955 -17.818 1.00 89.19 87 HIS A N 1
ATOM 682 C CA . HIS A 1 87 ? 2.538 -1.363 -18.042 1.00 89.19 87 HIS A CA 1
ATOM 683 C C . HIS A 1 87 ? 2.389 -2.285 -19.263 1.00 89.19 87 HIS A C 1
ATOM 685 O O . HIS A 1 87 ? 1.808 -3.368 -19.141 1.00 89.19 87 HIS A O 1
ATOM 691 N N . ASP A 1 88 ? 2.983 -1.908 -20.402 1.00 89.31 88 ASP A N 1
ATOM 692 C CA . ASP A 1 88 ? 2.955 -2.692 -21.647 1.00 89.31 88 ASP A CA 1
ATOM 693 C C . ASP A 1 88 ? 3.606 -4.081 -21.477 1.00 89.31 88 ASP A C 1
ATOM 695 O O . ASP A 1 88 ? 3.228 -5.042 -22.150 1.00 89.31 88 ASP A O 1
ATOM 699 N N . ASN A 1 89 ? 4.550 -4.213 -20.537 1.00 90.44 89 ASN A N 1
ATOM 700 C CA . ASN A 1 89 ? 5.211 -5.474 -20.187 1.00 90.44 89 ASN A CA 1
ATOM 701 C C . ASN A 1 89 ? 4.589 -6.181 -18.964 1.00 90.44 89 ASN A C 1
ATOM 703 O O . ASN A 1 89 ? 5.041 -7.260 -18.579 1.00 90.44 89 ASN A O 1
ATOM 707 N N . GLY A 1 90 ? 3.547 -5.609 -18.352 1.00 89.56 90 GLY A N 1
ATOM 708 C CA . GLY A 1 90 ? 2.909 -6.145 -17.148 1.00 89.56 90 GLY A CA 1
ATOM 709 C C . GLY A 1 90 ? 3.809 -6.151 -15.911 1.00 89.56 90 GLY A C 1
ATOM 710 O O . GLY A 1 90 ? 3.661 -7.031 -15.070 1.00 89.56 90 GLY A O 1
ATOM 711 N N . ILE A 1 91 ? 4.746 -5.210 -15.817 1.00 93.81 91 ILE A N 1
ATOM 712 C CA . ILE A 1 91 ? 5.663 -5.046 -14.687 1.00 93.81 91 ILE A CA 1
ATOM 713 C C . ILE A 1 91 ? 5.087 -3.963 -13.761 1.00 93.81 91 ILE A C 1
ATOM 715 O O . ILE A 1 91 ? 4.746 -2.884 -14.251 1.00 93.81 91 ILE A O 1
ATOM 719 N N . PRO A 1 92 ? 4.956 -4.209 -12.446 1.00 94.38 92 PRO A N 1
ATOM 720 C CA . PRO A 1 92 ? 4.489 -3.184 -11.522 1.00 94.38 92 PRO A CA 1
ATOM 721 C C . PRO A 1 92 ? 5.525 -2.069 -11.359 1.00 94.38 92 PRO A C 1
ATOM 723 O O . PRO A 1 92 ? 6.735 -2.307 -11.445 1.00 94.38 92 PRO A O 1
ATOM 726 N N . THR A 1 93 ? 5.036 -0.860 -11.086 1.00 94.44 93 THR A N 1
ATOM 727 C CA . THR A 1 93 ? 5.869 0.327 -10.893 1.00 94.44 93 THR A CA 1
ATOM 728 C C . THR A 1 93 ? 5.597 1.025 -9.576 1.00 94.44 93 THR A C 1
ATOM 730 O O . THR A 1 93 ? 4.460 1.117 -9.102 1.00 94.44 93 THR A O 1
ATOM 733 N N . ALA A 1 94 ? 6.669 1.565 -9.015 1.00 94.94 94 ALA A N 1
ATOM 734 C CA . ALA A 1 94 ? 6.626 2.507 -7.918 1.00 94.94 94 ALA A CA 1
ATOM 735 C C . ALA A 1 94 ? 7.540 3.694 -8.227 1.00 94.94 94 ALA A C 1
ATOM 737 O O . ALA A 1 94 ? 8.522 3.542 -8.949 1.00 94.94 94 ALA A O 1
ATOM 738 N N . TYR A 1 95 ? 7.239 4.862 -7.675 1.00 93.12 95 TYR A N 1
ATOM 739 C CA . TYR A 1 95 ? 8.043 6.058 -7.903 1.00 93.12 95 TYR A CA 1
ATOM 740 C C . TYR A 1 95 ? 8.240 6.858 -6.619 1.00 93.12 95 TYR A C 1
ATOM 742 O O . TYR A 1 95 ? 7.474 6.733 -5.662 1.00 93.12 95 TYR A O 1
ATOM 750 N N . TYR A 1 96 ? 9.284 7.676 -6.589 1.00 92.00 96 TYR A N 1
ATOM 751 C CA . TYR A 1 96 ? 9.523 8.667 -5.542 1.00 92.00 96 TYR A CA 1
ATOM 752 C C . TYR A 1 96 ? 9.886 10.005 -6.175 1.00 92.00 96 TYR A C 1
ATOM 754 O O . TYR A 1 96 ? 10.188 10.088 -7.363 1.00 92.00 96 TYR A O 1
ATOM 762 N N . SER A 1 97 ? 9.830 11.074 -5.384 1.00 87.19 97 SER A N 1
ATOM 763 C CA . SER A 1 97 ? 10.320 12.372 -5.831 1.00 87.19 97 SER A CA 1
ATOM 764 C C . SER A 1 97 ? 10.643 13.285 -4.660 1.00 87.19 97 SER A C 1
ATOM 766 O O . SER A 1 97 ? 9.918 13.331 -3.667 1.00 87.19 97 SER A O 1
ATOM 768 N N . SER A 1 98 ? 11.691 14.089 -4.817 1.00 77.00 98 SER A N 1
ATOM 769 C CA . SER A 1 98 ? 11.979 15.211 -3.918 1.00 77.00 98 SER A CA 1
ATOM 770 C C . SER A 1 98 ? 10.931 16.328 -3.985 1.00 77.00 98 SER A C 1
ATOM 772 O O . SER A 1 98 ? 10.766 17.062 -3.016 1.00 77.00 98 SER A O 1
ATOM 774 N N . ALA A 1 99 ? 10.186 16.439 -5.089 1.00 71.56 99 ALA A N 1
ATOM 775 C CA . ALA A 1 99 ? 9.167 17.472 -5.277 1.00 71.56 99 ALA A CA 1
ATOM 776 C C . ALA A 1 99 ? 7.850 17.183 -4.534 1.00 71.56 99 ALA A C 1
ATOM 778 O O . ALA A 1 99 ? 6.958 18.025 -4.526 1.00 71.56 99 ALA A O 1
ATOM 779 N N . LEU A 1 100 ? 7.713 16.004 -3.918 1.00 70.88 100 LEU A N 1
ATOM 780 C CA . LEU A 1 100 ? 6.496 15.585 -3.213 1.00 70.88 100 LEU A CA 1
ATOM 781 C C . LEU A 1 100 ? 6.511 15.926 -1.715 1.00 70.88 100 LEU A C 1
ATOM 783 O O . LEU A 1 100 ? 5.607 15.523 -0.984 1.00 70.88 100 LEU A O 1
ATOM 787 N N . ASP A 1 101 ? 7.507 16.678 -1.244 1.00 63.91 101 ASP A N 1
ATOM 788 C CA . ASP A 1 101 ? 7.491 17.226 0.111 1.00 63.91 101 ASP A CA 1
ATOM 789 C C . ASP A 1 101 ? 6.502 18.403 0.210 1.00 63.91 101 ASP A C 1
ATOM 791 O O . ASP A 1 101 ? 6.701 19.460 -0.386 1.00 63.91 101 ASP A O 1
ATOM 795 N N . GLY A 1 102 ? 5.440 18.235 1.006 1.00 59.22 102 GLY A N 1
ATOM 796 C CA . GLY A 1 102 ? 4.471 19.289 1.330 1.00 59.22 102 GLY A CA 1
ATOM 797 C C . GLY A 1 102 ? 3.053 19.043 0.801 1.00 59.22 102 GLY A C 1
ATOM 798 O O . GLY A 1 102 ? 2.718 17.960 0.328 1.00 59.22 102 GLY A O 1
ATOM 799 N N . ALA A 1 103 ? 2.192 20.060 0.913 1.00 53.00 103 ALA A N 1
ATOM 800 C CA . ALA A 1 103 ? 0.768 19.966 0.565 1.00 53.00 103 ALA A CA 1
ATOM 801 C C . ALA A 1 103 ? 0.515 19.708 -0.936 1.00 53.00 103 ALA A C 1
ATOM 803 O O . ALA A 1 103 ? -0.436 19.011 -1.280 1.00 53.00 103 ALA A O 1
ATOM 804 N N . GLU A 1 104 ? 1.390 20.198 -1.824 1.00 55.16 104 GLU A N 1
ATOM 805 C CA . GLU A 1 104 ? 1.332 19.912 -3.270 1.00 55.16 104 GLU A CA 1
ATOM 806 C C . GLU A 1 104 ? 1.645 18.440 -3.592 1.00 55.16 104 GLU A C 1
ATOM 808 O O . GLU A 1 104 ? 1.086 17.881 -4.530 1.00 55.16 104 GLU A O 1
ATOM 813 N N . GLY A 1 105 ? 2.475 17.766 -2.789 1.00 60.44 105 GLY A N 1
ATOM 814 C CA . GLY A 1 105 ? 2.715 16.330 -2.945 1.00 60.44 105 GLY A CA 1
ATOM 815 C C . GLY A 1 105 ? 1.500 15.481 -2.567 1.00 60.44 105 GLY A C 1
ATOM 816 O O . GLY A 1 105 ? 1.244 14.453 -3.190 1.00 60.44 105 GLY A O 1
ATOM 817 N N . ALA A 1 106 ? 0.707 15.942 -1.595 1.00 55.31 106 ALA A N 1
ATOM 818 C CA . ALA A 1 106 ? -0.513 15.264 -1.163 1.00 55.31 106 ALA A CA 1
ATOM 819 C C . ALA A 1 106 ? -1.645 15.333 -2.204 1.00 55.31 106 ALA A C 1
ATOM 821 O O . ALA A 1 106 ? -2.477 14.431 -2.244 1.00 55.31 106 ALA A O 1
ATOM 822 N N . SER A 1 107 ? -1.683 16.365 -3.058 1.00 56.53 107 SER A N 1
ATOM 823 C CA . SER A 1 107 ? -2.679 16.466 -4.138 1.00 56.53 107 SER A CA 1
ATOM 824 C C . SER A 1 107 ? -2.345 15.591 -5.350 1.00 56.53 107 SER A C 1
ATOM 826 O O . SER A 1 107 ? -3.256 15.213 -6.085 1.00 56.53 107 SER A O 1
ATOM 828 N N . LEU A 1 108 ? -1.063 15.248 -5.535 1.00 59.38 108 LEU A N 1
ATOM 829 C CA . LEU A 1 108 ? -0.568 14.332 -6.569 1.00 59.38 108 LEU A CA 1
ATOM 830 C C . LEU A 1 108 ? -0.667 12.854 -6.163 1.00 59.38 108 LEU A C 1
ATOM 832 O O . LEU A 1 108 ? -0.612 11.979 -7.022 1.00 59.38 108 LEU A O 1
ATOM 836 N N . ASP A 1 109 ? -0.820 12.572 -4.870 1.00 63.06 109 ASP A N 1
ATOM 837 C CA . ASP A 1 109 ? -0.973 11.227 -4.315 1.00 63.06 109 ASP A CA 1
ATOM 838 C C . ASP A 1 109 ? -2.451 10.788 -4.314 1.00 63.06 109 ASP A C 1
ATOM 840 O O . ASP A 1 109 ? -3.024 10.455 -3.273 1.00 63.06 109 ASP A O 1
ATOM 844 N N . GLN A 1 110 ? -3.105 10.831 -5.478 1.00 62.69 110 GLN A N 1
ATOM 845 C CA . GLN A 1 110 ? -4.467 10.316 -5.642 1.00 62.69 110 GLN A CA 1
ATOM 846 C C . GLN A 1 110 ? -4.423 8.819 -5.951 1.00 62.69 110 GLN A C 1
ATOM 848 O O . GLN A 1 110 ? -3.651 8.363 -6.793 1.00 62.69 110 GLN A O 1
ATOM 853 N N . ALA A 1 111 ? -5.257 8.044 -5.260 1.00 56.34 111 ALA A N 1
ATOM 854 C CA . ALA A 1 111 ? -5.314 6.608 -5.494 1.00 56.34 111 A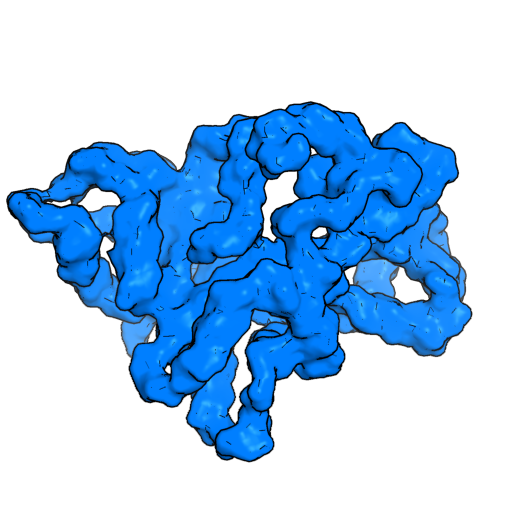LA A CA 1
ATOM 855 C C . ALA A 1 111 ? -5.946 6.276 -6.848 1.00 56.34 111 ALA A C 1
ATOM 857 O O . ALA A 1 111 ? -6.841 6.973 -7.322 1.00 56.34 111 ALA A O 1
ATOM 858 N N . GLY A 1 112 ? -5.517 5.157 -7.432 1.00 59.34 112 GLY A N 1
ATOM 859 C CA . GLY A 1 112 ? -6.124 4.612 -8.650 1.00 59.34 112 GLY A CA 1
ATOM 860 C C . GLY A 1 112 ? -5.397 4.953 -9.953 1.00 59.34 112 GLY A C 1
ATOM 861 O O . GLY A 1 112 ? -5.711 4.357 -10.986 1.00 59.34 112 GLY A O 1
ATOM 862 N N . ASP A 1 113 ? -4.346 5.776 -9.907 1.00 66.62 113 ASP A N 1
ATOM 863 C CA . ASP A 1 113 ? -3.474 6.081 -11.056 1.00 66.62 113 ASP A CA 1
ATOM 864 C C . ASP A 1 113 ? -2.673 4.863 -11.558 1.00 66.62 113 ASP A C 1
ATOM 866 O O . ASP A 1 113 ? -2.030 4.902 -12.609 1.00 66.62 113 ASP A O 1
ATOM 870 N N . GLY A 1 114 ? -2.706 3.747 -10.819 1.00 71.62 114 GLY A N 1
ATOM 871 C CA . GLY A 1 114 ? -2.017 2.512 -11.188 1.00 71.62 114 GLY A CA 1
ATOM 872 C C . GLY A 1 114 ? -0.507 2.555 -10.965 1.00 71.62 114 GLY A C 1
ATOM 873 O O . GLY A 1 114 ? 0.201 1.731 -11.540 1.00 71.62 114 GLY A O 1
ATOM 874 N N . ARG A 1 115 ? -0.030 3.481 -10.129 1.00 77.94 115 ARG A N 1
ATOM 875 C CA . ARG A 1 115 ? 1.368 3.623 -9.714 1.00 77.94 115 ARG A CA 1
ATOM 876 C C . ARG A 1 115 ? 1.431 3.721 -8.196 1.00 77.94 115 ARG A C 1
ATOM 878 O O . ARG A 1 115 ? 0.522 4.270 -7.586 1.00 77.94 115 ARG A O 1
ATOM 885 N N . ILE A 1 116 ? 2.503 3.206 -7.601 1.00 89.81 116 ILE A N 1
ATOM 886 C CA . ILE A 1 116 ? 2.690 3.236 -6.147 1.00 89.81 116 ILE A CA 1
ATOM 887 C C . ILE A 1 116 ? 3.645 4.368 -5.770 1.00 89.81 116 ILE A C 1
ATOM 889 O O . ILE A 1 116 ? 4.806 4.362 -6.177 1.00 89.81 116 ILE A O 1
ATOM 893 N N . LEU A 1 117 ? 3.183 5.314 -4.953 1.00 89.50 117 LEU A N 1
ATOM 894 C CA . LEU A 1 117 ? 4.040 6.369 -4.424 1.00 89.50 117 LEU A CA 1
ATOM 895 C C . LEU A 1 117 ? 4.842 5.881 -3.204 1.00 89.50 117 LEU A C 1
ATOM 897 O O . LEU A 1 117 ? 4.289 5.504 -2.169 1.00 89.50 117 LEU A O 1
ATOM 901 N N . LEU A 1 118 ? 6.171 5.947 -3.290 1.00 90.50 118 LEU A N 1
ATOM 902 C CA . LEU A 1 118 ? 7.072 5.602 -2.186 1.00 90.50 118 LEU A CA 1
ATOM 903 C C . LEU A 1 118 ? 7.260 6.764 -1.198 1.00 90.50 118 LEU A C 1
ATOM 905 O O . LEU A 1 118 ? 7.459 6.521 -0.004 1.00 90.50 118 LEU A O 1
ATOM 909 N N . GLY A 1 119 ? 7.119 8.008 -1.661 1.00 83.94 119 GLY A N 1
ATOM 910 C CA . GLY A 1 119 ? 7.246 9.230 -0.864 1.00 83.94 119 GLY A CA 1
ATOM 911 C C . GLY A 1 119 ? 8.416 10.110 -1.310 1.00 83.94 119 GLY A C 1
ATOM 912 O O . GLY A 1 119 ? 8.803 10.090 -2.480 1.00 83.94 119 GLY A O 1
ATOM 913 N N . SER A 1 120 ? 8.954 10.894 -0.374 1.00 78.25 120 SER A N 1
ATOM 914 C CA . SER A 1 120 ? 10.053 11.842 -0.595 1.00 78.25 120 SER A CA 1
ATOM 915 C C . SER A 1 120 ? 11.412 11.315 -0.109 1.00 78.25 120 SER A C 1
ATOM 917 O O . SER A 1 120 ? 11.526 10.145 0.251 1.00 78.25 120 SER A O 1
ATOM 919 N N . ILE A 1 121 ? 12.447 12.173 -0.108 1.00 79.56 121 ILE A N 1
ATOM 920 C CA . ILE A 1 121 ? 13.902 11.897 0.027 1.00 79.56 121 ILE A CA 1
ATOM 921 C C . ILE A 1 121 ? 14.383 11.217 1.332 1.00 79.56 121 ILE A C 1
ATOM 923 O O . ILE A 1 121 ? 15.563 11.272 1.683 1.00 79.56 121 ILE A O 1
ATOM 927 N N . ASN A 1 122 ? 13.513 10.512 2.050 1.00 91.50 122 ASN A N 1
ATOM 928 C CA . ASN A 1 122 ? 13.911 9.550 3.068 1.00 91.50 122 ASN A CA 1
ATOM 929 C C . ASN A 1 122 ? 14.267 8.200 2.416 1.00 91.50 122 ASN A C 1
ATOM 931 O O . ASN A 1 122 ? 13.439 7.292 2.329 1.00 91.50 122 ASN A O 1
ATOM 935 N N . TYR A 1 123 ? 15.521 8.059 1.975 1.00 93.69 123 TYR A N 1
ATOM 936 C CA . TYR A 1 123 ? 15.991 6.859 1.271 1.00 93.69 123 TYR A CA 1
ATOM 937 C C . TYR A 1 123 ? 15.912 5.565 2.091 1.00 93.69 123 TYR A C 1
ATOM 939 O O . TYR A 1 123 ? 15.778 4.497 1.501 1.00 93.69 123 TYR A O 1
ATOM 947 N N . GLU A 1 124 ? 15.953 5.634 3.427 1.00 95.19 124 GLU A N 1
ATOM 948 C CA . GLU A 1 124 ? 15.729 4.451 4.267 1.00 95.19 124 GLU A CA 1
ATOM 949 C C . GLU A 1 124 ? 14.271 3.983 4.165 1.00 95.19 124 GLU A C 1
ATOM 951 O O . GLU A 1 124 ? 14.010 2.800 3.948 1.00 95.19 124 GLU A O 1
ATOM 956 N N . ALA A 1 125 ? 13.318 4.915 4.267 1.00 93.50 125 ALA A N 1
ATOM 957 C CA . ALA A 1 125 ? 11.898 4.607 4.121 1.00 93.50 125 ALA A CA 1
ATOM 958 C C . ALA A 1 125 ? 11.559 4.128 2.700 1.00 93.50 125 ALA A C 1
ATOM 960 O O . ALA A 1 125 ? 10.799 3.172 2.545 1.00 93.50 125 ALA A O 1
ATOM 961 N N . ILE A 1 126 ? 12.157 4.743 1.671 1.00 95.31 126 ILE A N 1
ATOM 962 C CA . ILE A 1 126 ? 12.032 4.296 0.276 1.00 95.31 126 ILE A CA 1
ATOM 963 C C . ILE A 1 126 ? 12.547 2.859 0.138 1.00 95.31 126 ILE A C 1
ATOM 965 O O . ILE A 1 126 ? 11.810 1.999 -0.336 1.00 95.31 126 ILE A O 1
ATOM 969 N N . ALA A 1 127 ? 13.774 2.572 0.584 1.00 96.69 127 ALA A N 1
ATOM 970 C CA . ALA A 1 127 ? 14.366 1.237 0.494 1.00 96.69 127 ALA A CA 1
ATOM 971 C C . ALA A 1 127 ? 13.523 0.172 1.215 1.00 96.69 127 ALA A C 1
ATOM 973 O O . ALA A 1 127 ? 13.279 -0.902 0.668 1.00 96.69 127 ALA A O 1
ATOM 974 N N . HIS A 1 128 ? 13.021 0.489 2.410 1.00 96.38 128 HIS A N 1
ATOM 975 C CA . HIS A 1 128 ? 12.125 -0.388 3.168 1.00 96.38 128 HIS A CA 1
ATOM 976 C C . HIS A 1 128 ? 10.839 -0.710 2.389 1.00 96.38 128 HIS A C 1
ATOM 978 O O . HIS A 1 128 ? 10.470 -1.875 2.254 1.00 96.38 128 HIS A O 1
ATOM 984 N N . LYS A 1 129 ? 10.194 0.297 1.785 1.00 96.31 129 LYS A N 1
ATOM 985 C CA . LYS A 1 129 ? 9.003 0.081 0.946 1.00 96.31 129 LYS A CA 1
ATOM 986 C C . LYS A 1 129 ? 9.303 -0.717 -0.321 1.00 96.31 129 LYS A C 1
ATOM 988 O O . LYS A 1 129 ? 8.479 -1.538 -0.716 1.00 96.31 129 LYS A O 1
ATOM 993 N N . ILE A 1 130 ? 10.462 -0.513 -0.950 1.00 97.56 130 ILE A N 1
ATOM 994 C CA . ILE A 1 130 ? 10.887 -1.306 -2.114 1.00 97.56 130 ILE A CA 1
ATOM 995 C C . ILE A 1 130 ? 10.941 -2.797 -1.758 1.00 97.56 130 ILE A C 1
ATOM 997 O O . ILE A 1 130 ? 10.434 -3.611 -2.528 1.00 97.56 130 ILE A O 1
ATOM 1001 N N . ASP A 1 131 ? 11.505 -3.158 -0.602 1.00 97.81 131 ASP A N 1
ATOM 1002 C CA . ASP A 1 131 ? 11.566 -4.556 -0.153 1.00 97.81 131 ASP A CA 1
ATOM 1003 C C . ASP A 1 131 ? 10.165 -5.141 0.092 1.00 97.81 131 ASP A C 1
ATOM 1005 O O . ASP A 1 131 ? 9.852 -6.230 -0.398 1.00 97.81 131 ASP A O 1
ATOM 1009 N N . ILE A 1 132 ? 9.275 -4.388 0.748 1.00 97.50 132 ILE A N 1
ATOM 1010 C CA . ILE A 1 132 ? 7.872 -4.791 0.965 1.00 97.50 132 ILE A CA 1
ATOM 1011 C C . ILE A 1 132 ? 7.149 -5.032 -0.360 1.00 97.50 132 ILE A C 1
ATOM 1013 O O . ILE A 1 132 ? 6.463 -6.043 -0.526 1.00 97.50 132 ILE A O 1
ATOM 1017 N N . LEU A 1 133 ? 7.296 -4.116 -1.317 1.00 97.81 133 LEU A N 1
ATOM 1018 C CA . LEU A 1 133 ? 6.662 -4.240 -2.624 1.00 97.81 133 LEU A CA 1
ATOM 1019 C C . LEU A 1 133 ? 7.224 -5.428 -3.394 1.00 97.81 133 LEU A C 1
ATOM 1021 O O . LEU A 1 133 ? 6.457 -6.259 -3.874 1.00 97.81 133 LEU A O 1
ATOM 1025 N N . ALA A 1 134 ? 8.548 -5.553 -3.481 1.00 97.88 134 ALA A N 1
ATOM 1026 C CA . ALA A 1 134 ? 9.190 -6.641 -4.204 1.00 97.88 134 ALA A CA 1
ATOM 1027 C C . ALA A 1 134 ? 8.791 -8.011 -3.633 1.00 97.88 134 ALA A C 1
ATOM 1029 O O . ALA A 1 134 ? 8.376 -8.899 -4.380 1.00 97.88 134 ALA A O 1
ATOM 1030 N N . THR A 1 135 ? 8.854 -8.183 -2.311 1.00 97.44 135 THR A N 1
ATOM 1031 C CA . THR A 1 135 ? 8.449 -9.432 -1.648 1.00 97.44 135 THR A CA 1
ATOM 1032 C C . THR A 1 135 ? 6.948 -9.694 -1.766 1.00 97.44 135 THR A C 1
ATOM 1034 O O . THR A 1 135 ? 6.547 -10.824 -2.054 1.00 97.44 135 THR A O 1
ATOM 1037 N N . GLY A 1 136 ? 6.113 -8.662 -1.631 1.00 97.56 136 GLY A N 1
ATOM 1038 C CA . GLY A 1 136 ? 4.665 -8.765 -1.792 1.00 97.56 136 GLY A CA 1
ATOM 1039 C C . GLY A 1 136 ? 4.244 -9.157 -3.209 1.00 97.56 136 GLY A C 1
ATOM 1040 O O . GLY A 1 136 ? 3.459 -10.092 -3.369 1.00 97.56 136 GLY A O 1
ATOM 1041 N N . PHE A 1 137 ? 4.821 -8.539 -4.246 1.00 97.44 137 PHE A N 1
ATOM 1042 C CA . PHE A 1 137 ? 4.563 -8.907 -5.642 1.00 97.44 137 PHE A CA 1
ATOM 1043 C C . PHE A 1 137 ? 5.046 -10.326 -5.963 1.00 97.44 137 PHE A C 1
ATOM 1045 O O . PHE A 1 137 ? 4.349 -11.055 -6.668 1.00 97.44 137 PHE A O 1
ATOM 1052 N N . LEU A 1 138 ? 6.186 -10.767 -5.414 1.00 96.56 138 LEU A N 1
ATOM 1053 C CA . LEU A 1 138 ? 6.620 -12.165 -5.532 1.00 96.56 138 LEU A CA 1
ATOM 1054 C C . LEU A 1 138 ? 5.617 -13.130 -4.886 1.00 96.56 138 LEU A C 1
ATOM 1056 O O . LEU A 1 138 ? 5.235 -14.119 -5.514 1.00 96.56 138 LEU A O 1
ATOM 1060 N N . GLY A 1 139 ? 5.160 -12.840 -3.665 1.00 96.06 139 GLY A N 1
ATOM 1061 C CA . GLY A 1 139 ? 4.163 -13.658 -2.967 1.00 96.06 139 GLY A CA 1
ATOM 1062 C C . GLY A 1 139 ? 2.830 -13.727 -3.718 1.00 96.06 139 GLY A C 1
ATOM 1063 O O . GLY A 1 139 ? 2.229 -14.798 -3.846 1.00 96.06 139 GLY A O 1
ATOM 1064 N N . LEU A 1 140 ? 2.403 -12.604 -4.295 1.00 95.12 140 LEU A N 1
ATOM 1065 C CA . LEU A 1 140 ? 1.199 -12.526 -5.113 1.00 95.12 140 LEU A CA 1
ATOM 1066 C C . LEU A 1 140 ? 1.329 -13.351 -6.398 1.00 95.12 140 LEU A C 1
ATOM 1068 O O . LEU A 1 140 ? 0.416 -14.097 -6.756 1.00 95.12 140 LEU A O 1
ATOM 1072 N N . ARG A 1 141 ? 2.487 -13.264 -7.061 1.00 93.38 141 ARG A N 1
ATOM 1073 C CA . ARG A 1 141 ? 2.806 -14.031 -8.268 1.00 93.38 141 ARG A CA 1
ATOM 1074 C C . ARG A 1 141 ? 2.728 -15.534 -8.021 1.00 93.38 141 ARG A C 1
ATOM 1076 O O . ARG A 1 141 ? 2.125 -16.256 -8.814 1.00 93.38 141 ARG A O 1
ATOM 1083 N N . GLU A 1 142 ? 3.302 -16.005 -6.915 1.00 93.38 142 GLU A N 1
ATOM 1084 C CA . GLU A 1 142 ? 3.232 -17.418 -6.528 1.00 93.38 142 GLU A CA 1
ATOM 1085 C C . GLU A 1 142 ? 1.804 -17.842 -6.162 1.00 93.38 142 GLU A C 1
ATOM 1087 O O . GLU A 1 142 ? 1.370 -18.926 -6.556 1.00 93.38 142 GLU A O 1
ATOM 1092 N N . SER A 1 143 ? 1.033 -16.974 -5.503 1.00 92.31 143 SER A N 1
ATOM 1093 C CA . SER A 1 143 ? -0.378 -17.238 -5.181 1.00 92.31 143 SER A CA 1
ATOM 1094 C C . SER A 1 143 ? -1.231 -17.393 -6.446 1.00 92.31 143 SER A C 1
ATOM 1096 O O . SER A 1 143 ? -1.962 -18.374 -6.591 1.00 92.31 143 SER A O 1
ATOM 1098 N N . LEU A 1 144 ? -1.071 -16.492 -7.422 1.00 90.00 144 LEU A N 1
ATOM 1099 C CA . LEU A 1 144 ? -1.734 -16.580 -8.729 1.00 90.00 144 LEU A CA 1
ATOM 1100 C C . LEU A 1 144 ? -1.311 -17.830 -9.510 1.00 90.00 144 LEU A C 1
ATOM 1102 O O . LEU A 1 144 ? -2.139 -18.489 -10.143 1.00 90.00 144 LEU A O 1
ATOM 1106 N N . LYS A 1 145 ? -0.028 -18.191 -9.453 1.00 90.50 145 LYS A N 1
ATOM 1107 C CA . LYS A 1 145 ? 0.496 -19.392 -10.111 1.00 90.50 145 LYS A CA 1
ATOM 1108 C C . LYS A 1 145 ? -0.066 -20.666 -9.484 1.00 90.50 145 LYS A C 1
ATOM 1110 O O . LYS A 1 145 ? -0.489 -21.565 -10.214 1.00 90.50 145 LYS A O 1
ATOM 1115 N N . SER A 1 146 ? -0.126 -20.728 -8.157 1.00 90.12 146 SER A N 1
ATOM 1116 C CA . SER A 1 146 ? -0.769 -21.822 -7.427 1.00 90.12 146 SER A CA 1
ATOM 1117 C C . SER A 1 146 ? -2.235 -21.955 -7.844 1.00 90.12 146 SER A C 1
ATOM 1119 O O . SER A 1 146 ? -2.669 -23.027 -8.269 1.00 90.12 146 SER A O 1
ATOM 1121 N N . LEU A 1 147 ? -2.965 -20.837 -7.882 1.00 87.44 147 LEU A N 1
ATOM 1122 C CA . LEU A 1 147 ? -4.365 -20.807 -8.297 1.00 87.44 147 LEU A CA 1
ATOM 1123 C C . LEU A 1 147 ? -4.577 -21.257 -9.751 1.00 87.44 147 LEU A C 1
ATOM 1125 O O . LEU A 1 147 ? -5.559 -21.932 -10.058 1.00 87.44 147 LEU A O 1
ATOM 1129 N N . SER A 1 148 ? -3.637 -20.956 -10.652 1.00 83.62 148 SER A N 1
ATOM 1130 C CA . SER A 1 148 ? -3.701 -21.409 -12.049 1.00 83.62 148 SER A CA 1
ATOM 1131 C C . SER A 1 148 ? -3.656 -22.938 -12.204 1.00 83.62 148 SER A C 1
ATOM 1133 O O . SER A 1 148 ? -4.078 -23.457 -13.240 1.00 83.62 148 SER A O 1
ATOM 1135 N N . SER A 1 149 ? -3.200 -23.648 -11.164 1.00 85.75 149 SER A N 1
ATOM 1136 C CA . SER A 1 149 ? -3.123 -25.113 -11.105 1.00 85.75 149 SER A CA 1
ATOM 1137 C C . SER A 1 149 ? -4.362 -25.768 -10.472 1.00 85.75 149 SER A C 1
ATOM 1139 O O . SER A 1 149 ? -4.525 -26.980 -10.581 1.00 85.75 149 SER A O 1
ATOM 1141 N N . VAL A 1 150 ? -5.242 -24.990 -9.832 1.00 86.31 150 VAL A N 1
ATOM 1142 C CA . VAL A 1 150 ? -6.495 -25.458 -9.205 1.00 86.31 150 VAL A CA 1
ATOM 1143 C C . VAL A 1 150 ? -7.574 -25.691 -10.284 1.00 86.31 150 VAL A C 1
ATOM 1145 O O . VAL A 1 150 ? -7.589 -24.934 -11.263 1.00 86.31 150 VAL A O 1
ATOM 1148 N N . PRO A 1 151 ? -8.475 -26.691 -10.166 1.00 86.06 151 PRO A N 1
ATOM 1149 C CA . PRO A 1 151 ? -9.608 -26.871 -11.086 1.00 86.06 151 PRO A CA 1
ATOM 1150 C C . PRO A 1 151 ? -10.460 -25.605 -11.224 1.00 86.06 151 PRO A C 1
ATOM 1152 O O . PRO A 1 151 ? -10.617 -24.862 -10.259 1.00 86.06 151 PRO A O 1
ATOM 1155 N N . ILE A 1 152 ? -10.995 -25.331 -12.418 1.00 82.12 152 ILE A N 1
ATOM 1156 C CA . ILE A 1 152 ? -11.703 -24.069 -12.715 1.00 82.12 152 ILE A CA 1
ATOM 1157 C C . ILE A 1 152 ? -12.912 -23.874 -11.793 1.00 82.12 152 ILE A C 1
ATOM 1159 O O . ILE A 1 152 ? -13.188 -22.755 -11.378 1.00 82.12 152 ILE A O 1
ATOM 1163 N N . GLU A 1 153 ? -13.588 -24.962 -11.442 1.00 85.06 153 GLU A N 1
ATOM 1164 C CA . GLU A 1 153 ? -14.783 -25.000 -10.599 1.00 85.06 153 GLU A CA 1
ATOM 1165 C C . GLU A 1 153 ? -14.501 -24.607 -9.140 1.00 85.06 153 GLU A C 1
ATOM 1167 O O . GLU A 1 153 ? -15.412 -24.209 -8.421 1.00 85.06 153 GLU A O 1
ATOM 1172 N N . GLU A 1 154 ? -13.243 -24.710 -8.707 1.00 84.88 154 GLU A N 1
ATOM 1173 C CA . GLU A 1 154 ? -12.783 -24.358 -7.359 1.00 84.88 154 GLU A CA 1
ATOM 1174 C C . GLU A 1 154 ? -12.104 -22.978 -7.311 1.00 84.88 154 GLU A C 1
ATOM 1176 O O . GLU A 1 154 ? -11.679 -22.517 -6.243 1.00 84.88 154 GLU A O 1
ATOM 1181 N N . ARG A 1 155 ? -11.965 -22.310 -8.464 1.00 85.44 155 ARG A N 1
ATOM 1182 C CA . ARG A 1 155 ? -11.366 -20.976 -8.538 1.00 85.44 155 ARG A CA 1
ATOM 1183 C C . ARG A 1 155 ? -12.370 -19.910 -8.095 1.00 85.44 155 ARG A C 1
ATOM 1185 O O . ARG A 1 155 ? -13.568 -20.066 -8.319 1.00 85.44 155 ARG A O 1
ATOM 1192 N N . PRO A 1 156 ? -11.877 -18.793 -7.532 1.00 86.75 156 PRO A N 1
ATOM 1193 C CA . PRO A 1 156 ? -12.664 -17.586 -7.347 1.00 86.75 156 PRO A CA 1
ATOM 1194 C C . PRO A 1 156 ? -13.436 -17.210 -8.611 1.00 86.75 156 PRO A C 1
ATOM 1196 O O . PRO A 1 156 ? -12.874 -17.172 -9.708 1.00 86.75 156 PRO A O 1
ATOM 1199 N N . THR A 1 157 ? -14.721 -16.931 -8.439 1.00 83.88 157 THR A N 1
ATOM 1200 C CA . THR A 1 157 ? -15.663 -16.652 -9.527 1.00 83.88 157 THR A CA 1
ATOM 1201 C C . THR A 1 157 ? -15.824 -15.158 -9.795 1.00 83.88 157 THR A C 1
ATOM 1203 O O . THR A 1 157 ? -16.321 -14.768 -10.851 1.00 83.88 157 THR A O 1
ATOM 1206 N N . SER A 1 158 ? -15.357 -14.312 -8.872 1.00 84.38 158 SER A N 1
ATOM 1207 C CA . SER A 1 158 ? -15.391 -12.854 -8.983 1.00 84.38 158 SER A CA 1
ATOM 1208 C C . SER A 1 158 ? -14.033 -12.207 -8.679 1.00 84.38 158 SER A C 1
ATOM 1210 O O . SER A 1 158 ? -13.146 -12.812 -8.076 1.00 84.38 158 SER A O 1
ATOM 1212 N N . ALA A 1 159 ? -13.879 -10.939 -9.077 1.00 83.56 159 ALA A N 1
ATOM 1213 C CA . ALA A 1 159 ? -12.723 -10.099 -8.740 1.00 83.56 159 ALA A CA 1
ATOM 1214 C C . ALA A 1 159 ? -12.495 -10.013 -7.229 1.00 83.56 159 ALA A C 1
ATOM 1216 O O . ALA A 1 159 ? -11.371 -10.153 -6.750 1.00 83.56 159 ALA A O 1
ATOM 1217 N N . ALA A 1 160 ? -13.586 -9.801 -6.495 1.00 89.19 160 ALA A N 1
ATOM 1218 C CA . ALA A 1 160 ? -13.576 -9.661 -5.054 1.00 89.19 160 ALA A CA 1
ATOM 1219 C C . ALA A 1 160 ? -13.107 -10.950 -4.376 1.00 89.19 160 ALA A C 1
ATOM 1221 O O . ALA A 1 160 ? -12.200 -10.907 -3.553 1.00 89.19 160 ALA A O 1
ATOM 1222 N N . GLU A 1 161 ? -13.660 -12.099 -4.776 1.00 90.25 161 GLU A N 1
ATOM 1223 C CA . GLU A 1 161 ? -13.240 -13.411 -4.273 1.00 90.25 161 GLU A CA 1
ATOM 1224 C C . GLU A 1 161 ? -11.783 -13.722 -4.625 1.00 90.25 161 GLU A C 1
ATOM 1226 O O . GLU A 1 161 ? -11.061 -14.305 -3.813 1.00 90.25 161 GLU A O 1
ATOM 1231 N N . LEU A 1 162 ? -11.339 -13.343 -5.830 1.00 88.44 162 LEU A N 1
ATOM 1232 C CA . LEU A 1 162 ? -9.961 -13.553 -6.261 1.00 88.44 162 LEU A CA 1
ATOM 1233 C C . LEU A 1 162 ? -9.012 -12.785 -5.355 1.00 88.44 162 LEU A C 1
ATOM 1235 O O . LEU A 1 162 ? -8.090 -13.369 -4.797 1.00 88.44 162 LEU A O 1
ATOM 1239 N N . VAL A 1 163 ? -9.262 -11.495 -5.167 1.00 90.88 163 VAL A N 1
ATOM 1240 C CA . VAL A 1 163 ? -8.431 -10.654 -4.310 1.00 90.88 163 VAL A CA 1
ATOM 1241 C C . VAL A 1 163 ? -8.491 -11.148 -2.868 1.00 90.88 163 VAL A C 1
ATOM 1243 O O . VAL A 1 163 ? -7.431 -11.327 -2.281 1.00 90.88 163 VAL A O 1
ATOM 1246 N N . ALA A 1 164 ? -9.677 -11.449 -2.329 1.00 93.06 164 ALA A N 1
ATOM 1247 C CA . ALA A 1 164 ? -9.862 -12.010 -0.986 1.00 93.06 164 ALA A CA 1
ATOM 1248 C C . ALA A 1 164 ? -8.994 -13.263 -0.772 1.00 93.06 164 ALA A C 1
ATOM 1250 O O . ALA A 1 164 ? -8.307 -13.414 0.240 1.00 93.06 164 ALA A O 1
ATOM 1251 N N . HIS A 1 165 ? -8.959 -14.145 -1.775 1.00 91.62 165 HIS A N 1
ATOM 1252 C CA . HIS A 1 165 ? -8.092 -15.315 -1.769 1.00 91.62 165 HIS A CA 1
ATOM 1253 C C . HIS A 1 165 ? -6.601 -14.948 -1.795 1.00 91.62 165 HIS A C 1
ATOM 1255 O O . HIS A 1 165 ? -5.831 -15.529 -1.035 1.00 91.62 165 HIS A O 1
ATOM 1261 N N . LEU A 1 166 ? -6.194 -13.985 -2.628 1.00 91.69 166 LEU A N 1
ATOM 1262 C CA . LEU A 1 166 ? -4.799 -13.548 -2.764 1.00 91.69 166 LEU A CA 1
ATOM 1263 C C . LEU A 1 166 ? -4.242 -12.878 -1.499 1.00 91.69 166 LEU A C 1
ATOM 1265 O O . LEU A 1 166 ? -3.062 -13.039 -1.198 1.00 91.69 166 LEU A O 1
ATOM 1269 N N . ILE A 1 167 ? -5.079 -12.161 -0.748 1.00 93.62 167 ILE A N 1
ATOM 1270 C CA . ILE A 1 167 ? -4.703 -11.550 0.537 1.00 93.62 167 ILE A CA 1
ATOM 1271 C C . ILE A 1 167 ? -4.906 -12.499 1.731 1.00 93.62 167 ILE A C 1
ATOM 1273 O O . ILE A 1 167 ? -4.596 -12.141 2.864 1.00 93.62 167 ILE A O 1
ATOM 1277 N N . GLY A 1 168 ? -5.401 -13.718 1.493 1.00 91.94 168 GLY A N 1
ATOM 1278 C CA . GLY A 1 168 ? -5.452 -14.791 2.488 1.00 91.94 168 GLY A CA 1
ATOM 1279 C C . GLY A 1 168 ? -6.680 -14.817 3.403 1.00 91.94 168 GLY A C 1
ATOM 1280 O O . GLY A 1 168 ? -6.655 -15.551 4.388 1.00 91.94 168 GLY A O 1
ATOM 1281 N N . LYS A 1 169 ? -7.754 -14.075 3.097 1.00 92.94 169 LYS A N 1
ATOM 1282 C CA . LYS A 1 169 ? -9.012 -14.104 3.866 1.00 92.94 169 LYS A CA 1
ATOM 1283 C C . LYS A 1 169 ? -10.205 -14.041 2.915 1.00 92.94 169 LYS A C 1
ATOM 1285 O O . LYS A 1 169 ? -10.467 -13.005 2.319 1.00 92.94 169 LYS A O 1
ATOM 1290 N N . ARG A 1 170 ? -10.897 -15.163 2.700 1.00 91.06 170 ARG A N 1
ATOM 1291 C CA . ARG A 1 170 ? -11.948 -15.276 1.663 1.00 91.06 170 ARG A CA 1
ATOM 1292 C C . ARG A 1 170 ? -13.255 -14.599 2.075 1.00 91.06 170 ARG A C 1
ATOM 1294 O O . ARG A 1 170 ? -14.003 -14.122 1.224 1.00 91.06 170 ARG A O 1
ATOM 1301 N N . GLU A 1 171 ? -13.499 -14.546 3.374 1.00 92.25 171 GLU A N 1
ATOM 1302 C CA . GLU A 1 171 ? -14.715 -14.051 4.012 1.00 92.25 171 GLU A CA 1
ATOM 1303 C C . GLU A 1 171 ? -14.905 -12.541 3.791 1.00 92.25 171 GLU A C 1
ATOM 1305 O O . GLU A 1 171 ? -16.033 -12.071 3.692 1.00 92.25 171 GLU A O 1
ATOM 1310 N N . VAL A 1 172 ? -13.820 -11.786 3.560 1.00 93.44 172 VAL A N 1
ATOM 1311 C CA . VAL A 1 172 ? -13.882 -10.331 3.322 1.00 93.44 172 VAL A CA 1
ATOM 1312 C C . VAL A 1 172 ? -14.271 -9.933 1.890 1.00 93.44 172 VAL A C 1
ATOM 1314 O O . VAL A 1 172 ? -14.220 -8.748 1.547 1.00 93.44 172 VAL A O 1
ATOM 1317 N N . SER A 1 173 ? -14.636 -10.891 1.032 1.00 93.19 173 SER A N 1
ATOM 1318 C CA . SER A 1 173 ? -14.935 -10.631 -0.384 1.00 93.19 173 SER A CA 1
ATOM 1319 C C . SER A 1 173 ? -16.038 -9.584 -0.586 1.00 93.19 173 SER A C 1
ATOM 1321 O O . SER A 1 173 ? -15.854 -8.675 -1.391 1.00 93.19 173 SER A O 1
ATOM 1323 N N . ASP A 1 174 ? -17.117 -9.607 0.198 1.00 92.12 174 ASP A N 1
ATOM 1324 C CA . ASP A 1 174 ? -18.197 -8.614 0.086 1.00 92.12 174 ASP A CA 1
ATOM 1325 C C . ASP A 1 174 ? -17.696 -7.179 0.313 1.00 92.12 174 ASP A C 1
ATOM 1327 O O . ASP A 1 174 ? -18.024 -6.257 -0.439 1.00 92.12 174 ASP A O 1
ATOM 1331 N N . ARG A 1 175 ? -16.819 -6.988 1.306 1.00 91.94 175 ARG A N 1
ATOM 1332 C CA . ARG A 1 175 ? -16.223 -5.681 1.613 1.00 91.94 175 ARG A CA 1
ATOM 1333 C C . ARG A 1 175 ? -15.252 -5.233 0.522 1.00 91.94 175 ARG A C 1
ATOM 1335 O O . ARG A 1 175 ? -15.252 -4.064 0.149 1.00 91.94 175 ARG A O 1
ATOM 1342 N N . ILE A 1 176 ? -14.468 -6.154 -0.036 1.00 92.94 176 ILE A N 1
ATOM 1343 C CA . ILE A 1 176 ? -13.619 -5.890 -1.211 1.00 92.94 176 ILE A CA 1
ATOM 1344 C C . ILE A 1 176 ? -14.480 -5.498 -2.423 1.00 92.94 176 ILE A C 1
ATOM 1346 O O . ILE A 1 176 ? -14.096 -4.619 -3.195 1.00 92.94 176 ILE A O 1
ATOM 1350 N N . GLY A 1 177 ? -15.667 -6.091 -2.568 1.00 91.25 177 GLY A N 1
ATOM 1351 C CA . GLY A 1 177 ? -16.647 -5.729 -3.592 1.00 91.25 177 GLY A CA 1
ATOM 1352 C C . GLY A 1 177 ? -17.036 -4.247 -3.561 1.00 91.25 177 GLY A C 1
ATOM 1353 O O . GLY A 1 177 ? -17.166 -3.630 -4.619 1.00 91.25 177 GLY A O 1
ATOM 1354 N N . LEU A 1 178 ? -17.132 -3.640 -2.371 1.00 91.12 178 LEU A N 1
ATOM 1355 C CA . LEU A 1 178 ? -17.399 -2.202 -2.229 1.00 91.12 178 LEU A CA 1
ATOM 1356 C C . LEU A 1 178 ? -16.261 -1.348 -2.797 1.00 91.12 178 LEU A C 1
ATOM 1358 O O . LEU A 1 178 ? -16.525 -0.378 -3.504 1.00 91.12 178 LEU A O 1
ATOM 1362 N N . PHE A 1 179 ? -15.002 -1.727 -2.566 1.00 90.25 179 PHE A N 1
ATOM 1363 C CA . PHE A 1 179 ? -13.856 -1.042 -3.175 1.00 90.25 179 PHE A CA 1
ATOM 1364 C C . PHE A 1 179 ? -13.880 -1.155 -4.704 1.00 90.25 179 PHE A C 1
ATOM 1366 O O . PHE A 1 179 ? -13.693 -0.159 -5.398 1.00 90.25 179 PHE A O 1
ATOM 1373 N N . LEU A 1 180 ? -14.174 -2.345 -5.237 1.00 86.00 180 LEU A N 1
ATOM 1374 C CA . LEU A 1 180 ? -14.254 -2.574 -6.685 1.00 86.00 180 LEU A CA 1
ATOM 1375 C C . LEU A 1 180 ? -15.388 -1.799 -7.359 1.00 86.00 180 LEU A C 1
ATOM 1377 O O . LEU A 1 180 ? -15.260 -1.434 -8.523 1.00 86.00 180 LEU A O 1
ATOM 1381 N N . SER A 1 181 ? -16.487 -1.530 -6.649 1.00 83.56 181 SER A N 1
ATOM 1382 C CA . SER A 1 181 ? -17.614 -0.776 -7.210 1.00 83.56 181 SER A CA 1
ATOM 1383 C C . SER A 1 181 ? -17.240 0.655 -7.626 1.00 83.56 181 SER A C 1
ATOM 1385 O O . SER A 1 181 ? -17.853 1.200 -8.544 1.00 83.56 181 SER A O 1
ATOM 1387 N N . GLY A 1 182 ? -16.209 1.232 -6.996 1.00 75.38 182 GLY A N 1
ATOM 1388 C CA . GLY A 1 182 ? -15.658 2.542 -7.345 1.00 75.38 182 GLY A CA 1
ATOM 1389 C C . GLY A 1 182 ? -14.568 2.510 -8.422 1.00 75.38 182 GLY A C 1
ATOM 1390 O O . GLY A 1 182 ? -14.302 3.543 -9.027 1.00 75.38 182 GLY A O 1
ATOM 1391 N N . ASP A 1 183 ? -13.963 1.349 -8.703 1.00 76.31 183 ASP A N 1
ATOM 1392 C CA . ASP A 1 183 ? -12.845 1.207 -9.647 1.00 76.31 183 ASP A CA 1
ATOM 1393 C C . ASP A 1 183 ? -13.222 0.301 -10.832 1.00 76.31 183 ASP A C 1
ATOM 1395 O O . ASP A 1 183 ? -12.948 -0.905 -10.883 1.00 76.31 183 ASP A O 1
ATOM 1399 N N . GLN A 1 184 ? -13.861 0.914 -11.833 1.00 67.38 184 GLN A N 1
ATOM 1400 C CA . GLN A 1 184 ? -14.297 0.211 -13.044 1.00 67.38 184 GLN A CA 1
ATOM 1401 C C . GLN A 1 184 ? -13.132 -0.328 -13.886 1.00 67.38 184 GLN A C 1
ATOM 1403 O O . GLN A 1 184 ? -13.333 -1.270 -14.658 1.00 67.38 184 GLN A O 1
ATOM 1408 N N . ARG A 1 185 ? -11.917 0.222 -13.741 1.00 69.44 185 ARG A N 1
ATOM 1409 C CA . ARG A 1 185 ? -10.731 -0.237 -14.477 1.00 69.44 185 ARG A CA 1
ATOM 1410 C C . ARG A 1 185 ? -10.323 -1.627 -14.001 1.00 69.44 185 ARG A C 1
ATOM 1412 O O . ARG A 1 185 ? -10.161 -2.526 -14.822 1.00 69.44 185 ARG A O 1
ATOM 1419 N N . ILE A 1 186 ? -10.233 -1.829 -12.687 1.00 69.38 186 ILE A N 1
ATOM 1420 C CA . ILE A 1 186 ? -9.912 -3.143 -12.109 1.00 69.38 186 ILE A CA 1
ATOM 1421 C C . ILE A 1 186 ? -11.021 -4.152 -12.404 1.00 69.38 186 ILE A C 1
ATOM 1423 O O . ILE A 1 186 ? -10.735 -5.293 -12.773 1.00 69.38 186 ILE A O 1
ATOM 1427 N N . GLY A 1 187 ? -12.286 -3.724 -12.328 1.00 64.25 187 GLY A N 1
ATOM 1428 C CA . GLY A 1 187 ? -13.425 -4.549 -12.733 1.00 64.25 187 GLY A CA 1
ATOM 1429 C C . GLY A 1 187 ? -13.315 -5.050 -14.181 1.00 64.25 187 GLY A C 1
ATOM 1430 O O . GLY A 1 187 ? -13.502 -6.241 -14.438 1.00 64.25 187 GLY A O 1
ATOM 1431 N N . ALA A 1 188 ? -12.952 -4.171 -15.122 1.00 67.00 188 ALA A N 1
ATOM 1432 C CA . ALA A 1 188 ? -12.771 -4.523 -16.531 1.00 67.00 188 ALA A CA 1
ATOM 1433 C C . ALA A 1 188 ? -11.592 -5.486 -16.761 1.00 67.00 188 ALA A C 1
ATOM 1435 O O . ALA A 1 188 ? -11.720 -6.443 -17.529 1.00 67.00 188 ALA A O 1
ATOM 1436 N N . GLU A 1 189 ? -10.473 -5.280 -16.064 1.00 66.31 189 GLU A N 1
ATOM 1437 C CA . GLU A 1 189 ? -9.296 -6.153 -16.149 1.00 66.31 189 GLU A CA 1
ATOM 1438 C C . GLU A 1 189 ? -9.576 -7.570 -15.623 1.00 66.31 189 GLU A C 1
ATOM 1440 O O . GLU A 1 189 ? -9.109 -8.558 -16.196 1.00 66.31 189 GLU A O 1
ATOM 1445 N N . VAL A 1 190 ? -10.415 -7.708 -14.589 1.00 59.22 190 VAL A N 1
ATOM 1446 C CA . VAL A 1 190 ? -10.833 -9.028 -14.086 1.00 59.22 190 VAL A CA 1
ATOM 1447 C C . VAL A 1 190 ? -11.702 -9.775 -15.099 1.00 59.22 190 VAL A C 1
ATOM 1449 O O . VAL A 1 190 ? -11.517 -10.979 -15.312 1.00 59.22 190 VAL A O 1
ATOM 1452 N N . LEU A 1 191 ? -12.648 -9.079 -15.740 1.00 56.34 191 LEU A N 1
ATOM 1453 C CA . LEU A 1 191 ? -13.540 -9.676 -16.741 1.00 56.34 191 LEU A CA 1
ATOM 1454 C C . LEU A 1 191 ? -12.774 -10.199 -17.967 1.00 56.34 191 LEU A C 1
ATOM 1456 O O . LEU A 1 191 ? -13.255 -11.089 -18.668 1.00 56.34 191 LEU A O 1
ATOM 1460 N N . ALA A 1 192 ? -11.551 -9.719 -18.194 1.00 57.53 192 ALA A N 1
ATOM 1461 C CA . ALA A 1 192 ? -10.671 -10.163 -19.269 1.00 57.53 192 ALA A CA 1
ATOM 1462 C C . ALA A 1 192 ? -9.860 -11.451 -18.951 1.00 57.53 192 ALA A C 1
ATOM 1464 O O . ALA A 1 192 ? -8.794 -11.645 -19.543 1.00 57.53 192 ALA A O 1
ATOM 1465 N N . SER A 1 193 ? -10.366 -12.306 -18.042 1.00 46.25 193 SER A N 1
ATOM 1466 C CA . SER A 1 193 ? -9.842 -13.592 -17.511 1.00 46.25 193 SER A CA 1
ATOM 1467 C C . SER A 1 193 ? -8.902 -14.441 -18.414 1.00 46.25 193 SER A C 1
ATOM 1469 O O . SER A 1 193 ? -8.928 -14.364 -19.645 1.00 46.25 193 SER A O 1
ATOM 1471 N N . PRO A 1 194 ? -8.039 -15.298 -17.825 1.00 49.91 194 PRO A N 1
ATOM 1472 C CA . PRO A 1 194 ? -6.653 -15.470 -18.247 1.00 49.91 194 PRO A CA 1
ATOM 1473 C C . PRO A 1 194 ? -6.491 -16.342 -19.497 1.00 49.91 194 PRO A C 1
ATOM 1475 O O . PRO A 1 194 ? -6.679 -17.556 -19.479 1.00 49.91 194 PRO A O 1
ATOM 1478 N N . LYS A 1 195 ? -5.992 -15.735 -20.576 1.00 47.28 195 LYS A N 1
ATOM 1479 C CA . LYS A 1 195 ? -5.198 -16.463 -21.574 1.00 47.28 195 LYS A CA 1
ATOM 1480 C C . LYS A 1 195 ? -3.773 -16.581 -21.023 1.00 47.28 195 LYS A C 1
ATOM 1482 O O . LYS A 1 195 ? -3.238 -15.588 -20.536 1.00 47.28 195 LYS A O 1
ATOM 1487 N N . ASN A 1 196 ? -3.182 -17.775 -21.100 1.00 48.19 196 ASN A N 1
ATOM 1488 C CA . ASN A 1 196 ? -1.984 -18.279 -20.393 1.00 48.19 196 ASN A CA 1
ATOM 1489 C C . ASN A 1 196 ? -0.676 -17.436 -20.385 1.00 48.19 196 ASN A C 1
ATOM 1491 O O . ASN A 1 196 ? 0.318 -17.904 -19.847 1.00 48.19 196 ASN A O 1
ATOM 1495 N N . ASN A 1 197 ? -0.658 -16.199 -20.889 1.00 53.59 197 ASN A N 1
ATOM 1496 C CA . ASN A 1 197 ? 0.483 -15.270 -20.839 1.00 53.59 197 ASN A CA 1
ATOM 1497 C C . ASN A 1 197 ? 0.227 -13.990 -20.012 1.00 53.59 197 ASN A C 1
ATOM 1499 O O . ASN A 1 197 ? 1.010 -13.050 -20.097 1.00 53.59 197 ASN A O 1
ATOM 1503 N N . ARG A 1 198 ? -0.854 -13.912 -19.220 1.00 76.19 198 ARG A N 1
ATOM 1504 C CA . ARG A 1 198 ? -1.216 -12.690 -18.466 1.00 76.19 198 ARG A CA 1
ATOM 1505 C C . ARG A 1 198 ? -0.854 -12.687 -16.977 1.00 76.19 198 ARG A C 1
ATOM 1507 O O . ARG A 1 198 ? -1.160 -11.708 -16.312 1.00 76.19 198 ARG A O 1
ATOM 1514 N N . LEU A 1 199 ? -0.191 -13.717 -16.444 1.00 81.31 199 LEU A N 1
ATOM 1515 C CA . LEU A 1 199 ? 0.067 -13.819 -14.998 1.00 81.31 199 LEU A CA 1
ATOM 1516 C C . LEU A 1 199 ? 0.906 -12.650 -14.452 1.00 81.31 199 LEU A C 1
ATOM 1518 O O . LEU A 1 199 ? 0.585 -12.119 -13.393 1.00 81.31 199 LEU A O 1
ATOM 1522 N N . THR A 1 200 ? 1.930 -12.208 -15.187 1.00 84.25 200 THR A N 1
ATOM 1523 C CA . THR A 1 200 ? 2.744 -11.035 -14.822 1.00 84.25 200 THR A CA 1
ATOM 1524 C C . THR A 1 200 ? 1.888 -9.769 -14.779 1.00 84.25 200 THR A C 1
ATOM 1526 O O . THR A 1 200 ? 1.832 -9.092 -13.760 1.00 84.25 200 THR A O 1
ATOM 1529 N N . HIS A 1 201 ? 1.102 -9.533 -15.830 1.00 85.94 201 HIS A N 1
ATOM 1530 C CA . HIS A 1 201 ? 0.207 -8.381 -15.921 1.00 85.94 201 HIS A CA 1
ATOM 1531 C C . HIS A 1 201 ? -0.873 -8.377 -14.823 1.00 85.94 201 HIS A C 1
ATOM 1533 O O . HIS A 1 201 ? -1.114 -7.356 -14.190 1.00 85.94 201 HIS A O 1
ATOM 1539 N N . GLN A 1 202 ? -1.471 -9.534 -14.528 1.00 85.88 202 GLN A N 1
ATOM 1540 C CA . GLN A 1 202 ? -2.422 -9.696 -13.424 1.00 85.88 202 GLN A CA 1
ATOM 1541 C C . GLN A 1 202 ? -1.765 -9.446 -12.066 1.00 85.88 202 GLN A C 1
ATOM 1543 O O . GLN A 1 202 ? -2.359 -8.794 -11.214 1.00 85.88 202 GLN A O 1
ATOM 1548 N N . THR A 1 203 ? -0.536 -9.928 -11.871 1.00 90.31 203 THR A N 1
ATOM 1549 C CA . THR A 1 203 ? 0.243 -9.659 -10.655 1.00 90.31 203 THR A CA 1
ATOM 1550 C C . THR A 1 203 ? 0.439 -8.155 -10.473 1.00 90.31 203 THR A C 1
ATOM 1552 O O . THR A 1 203 ? 0.196 -7.648 -9.382 1.00 90.31 203 THR A O 1
ATOM 1555 N N . ALA A 1 204 ? 0.812 -7.437 -11.537 1.00 90.75 204 ALA A N 1
ATOM 1556 C CA . ALA A 1 204 ? 0.978 -5.989 -11.488 1.00 90.75 204 ALA A CA 1
ATOM 1557 C C . ALA A 1 204 ? -0.338 -5.272 -11.158 1.00 90.75 204 ALA A C 1
ATOM 1559 O O . ALA A 1 204 ? -0.384 -4.494 -10.213 1.00 90.75 204 ALA A O 1
ATOM 1560 N N . ILE A 1 205 ? -1.426 -5.579 -11.871 1.00 87.94 205 ILE A N 1
ATOM 1561 C CA . ILE A 1 205 ? -2.729 -4.931 -11.659 1.00 87.94 205 ILE A CA 1
ATOM 1562 C C . ILE A 1 205 ? -3.256 -5.184 -10.246 1.00 87.94 205 ILE A C 1
ATOM 1564 O O . ILE A 1 205 ? -3.560 -4.235 -9.522 1.00 87.94 205 ILE A O 1
ATOM 1568 N N . TYR A 1 206 ? -3.364 -6.454 -9.842 1.00 89.19 206 TYR A N 1
ATOM 1569 C CA . TYR A 1 206 ? -3.930 -6.797 -8.540 1.00 89.19 206 TYR A CA 1
ATOM 1570 C C . TYR A 1 206 ? -3.032 -6.340 -7.402 1.00 89.19 206 TYR A C 1
ATOM 1572 O O . TYR A 1 206 ? -3.544 -5.846 -6.406 1.00 89.19 206 TYR A O 1
ATOM 1580 N N . GLY A 1 207 ? -1.712 -6.470 -7.536 1.00 92.88 207 GLY A N 1
ATOM 1581 C CA . GLY A 1 207 ? -0.798 -6.063 -6.476 1.00 92.88 207 GLY A CA 1
ATOM 1582 C C . GLY A 1 207 ? -0.774 -4.552 -6.289 1.00 92.88 207 GLY A C 1
ATOM 1583 O O . GLY A 1 207 ? -0.874 -4.092 -5.154 1.00 92.88 207 GLY A O 1
ATOM 1584 N N . THR A 1 208 ? -0.761 -3.780 -7.380 1.00 91.38 208 THR A N 1
ATOM 1585 C CA . THR A 1 208 ? -0.868 -2.320 -7.296 1.00 91.38 208 THR A CA 1
ATOM 1586 C C . THR A 1 208 ? -2.188 -1.897 -6.666 1.00 91.38 208 THR A C 1
ATOM 1588 O O . THR A 1 208 ? -2.187 -1.052 -5.780 1.00 91.38 208 THR A O 1
ATOM 1591 N N . TRP A 1 209 ? -3.310 -2.506 -7.057 1.00 90.25 209 TRP A N 1
ATOM 1592 C CA . TRP A 1 209 ? -4.610 -2.168 -6.478 1.00 90.25 209 TRP A CA 1
ATOM 1593 C C . TRP A 1 209 ? -4.741 -2.574 -5.003 1.00 90.25 209 TRP A C 1
ATOM 1595 O O . TRP A 1 209 ? -5.238 -1.799 -4.187 1.00 90.25 209 TRP A O 1
ATOM 1605 N N . VAL A 1 210 ? -4.255 -3.762 -4.627 1.00 93.06 210 VAL A N 1
ATOM 1606 C CA . VAL A 1 210 ? -4.213 -4.193 -3.221 1.00 93.06 210 VAL A CA 1
ATOM 1607 C C . VAL A 1 210 ? -3.427 -3.183 -2.388 1.00 93.06 210 VAL A C 1
ATOM 1609 O O . VAL A 1 210 ? -3.922 -2.737 -1.356 1.00 93.06 210 VAL A O 1
ATOM 1612 N N . TYR A 1 211 ? -2.241 -2.784 -2.846 1.00 93.38 211 TYR A N 1
ATOM 1613 C CA . TYR A 1 211 ? -1.383 -1.876 -2.094 1.00 93.38 211 TYR A CA 1
ATOM 1614 C C . TYR A 1 211 ? -1.937 -0.441 -2.044 1.00 93.38 211 TYR A C 1
ATOM 1616 O O . TYR A 1 211 ? -2.126 0.113 -0.963 1.00 93.38 211 TYR A O 1
ATOM 1624 N N . ASP A 1 212 ? -2.235 0.156 -3.201 1.00 88.81 212 ASP A N 1
ATOM 1625 C CA . ASP A 1 212 ? -2.608 1.574 -3.310 1.00 88.81 212 ASP A CA 1
ATOM 1626 C C . ASP A 1 212 ? -4.075 1.853 -2.946 1.00 88.81 212 ASP A C 1
ATOM 1628 O O . ASP A 1 212 ? -4.420 2.961 -2.546 1.00 88.81 212 ASP A O 1
ATOM 1632 N N . SER A 1 213 ? -4.963 0.859 -3.042 1.00 88.50 213 SER A N 1
ATOM 1633 C CA . SER A 1 213 ? -6.381 1.028 -2.694 1.00 88.50 213 SER A CA 1
ATOM 1634 C C . SER A 1 213 ? -6.757 0.293 -1.410 1.00 88.50 213 SER A C 1
ATOM 1636 O O . SER A 1 213 ? -7.177 0.926 -0.444 1.00 88.50 213 SER A O 1
ATOM 1638 N N . LEU A 1 214 ? -6.608 -1.033 -1.350 1.00 92.19 214 LEU A N 1
ATOM 1639 C CA . LEU A 1 214 ? -7.135 -1.791 -0.204 1.00 92.19 214 LEU A CA 1
ATOM 1640 C C . LEU A 1 214 ? -6.361 -1.556 1.094 1.00 92.19 214 LEU A C 1
ATOM 1642 O O . LEU A 1 214 ? -6.974 -1.458 2.153 1.00 92.19 214 LEU A O 1
ATOM 1646 N N . MET A 1 215 ? -5.032 -1.508 1.029 1.00 94.00 215 MET A N 1
ATOM 1647 C CA . MET A 1 215 ? -4.181 -1.351 2.214 1.00 94.00 215 MET A CA 1
ATOM 1648 C C . MET A 1 215 ? -4.039 0.107 2.649 1.00 94.00 215 MET A C 1
ATOM 1650 O O . MET A 1 215 ? -3.822 0.378 3.829 1.00 94.00 215 MET A O 1
ATOM 1654 N N . ARG A 1 216 ? -4.175 1.042 1.705 1.00 91.12 216 ARG A N 1
ATOM 1655 C CA . ARG A 1 216 ? -4.046 2.478 1.951 1.00 91.12 216 ARG A CA 1
ATOM 1656 C C . ARG A 1 216 ? -5.237 3.057 2.708 1.00 91.12 216 ARG A C 1
ATOM 1658 O O . ARG A 1 216 ? -5.039 3.855 3.624 1.00 91.12 216 ARG A O 1
ATOM 1665 N N . TYR A 1 217 ? -6.458 2.691 2.319 1.00 92.69 217 TYR A N 1
ATOM 1666 C CA . TYR A 1 217 ? -7.665 3.277 2.896 1.00 92.69 217 TYR A CA 1
ATOM 1667 C C . TYR A 1 217 ? -8.273 2.384 3.980 1.00 92.69 217 TYR A C 1
ATOM 1669 O O . TYR A 1 217 ? -8.471 1.188 3.754 1.00 92.69 217 TYR A O 1
ATOM 1677 N N . PRO A 1 218 ? -8.633 2.954 5.143 1.00 95.62 218 PRO A N 1
ATOM 1678 C CA . PRO A 1 218 ? -9.205 2.192 6.238 1.00 95.62 218 PRO A CA 1
ATOM 1679 C C . PRO A 1 218 ? -10.609 1.688 5.874 1.00 95.62 218 PRO A C 1
ATOM 1681 O O . PRO A 1 218 ? -11.544 2.464 5.677 1.00 95.62 218 PRO A O 1
ATOM 1684 N N . GLY A 1 219 ? -10.743 0.367 5.787 1.00 95.31 219 GLY A N 1
ATOM 1685 C CA . GLY A 1 219 ? -11.964 -0.313 5.362 1.00 95.31 219 GLY A CA 1
ATOM 1686 C C . GLY A 1 219 ? -11.848 -1.815 5.585 1.00 95.31 219 GLY A C 1
ATOM 1687 O O . GLY A 1 219 ? -12.318 -2.326 6.600 1.00 95.31 219 GLY A O 1
ATOM 1688 N N . VAL A 1 220 ? -11.199 -2.531 4.657 1.00 96.62 220 VAL A N 1
ATOM 1689 C CA . VAL A 1 220 ? -10.838 -3.957 4.838 1.00 96.62 220 VAL A CA 1
ATOM 1690 C C . VAL A 1 220 ? -9.719 -4.094 5.867 1.00 96.62 220 VAL A C 1
ATOM 1692 O O . VAL A 1 220 ? -9.831 -4.854 6.834 1.00 96.62 220 VAL A O 1
ATOM 1695 N N . PHE A 1 221 ? -8.661 -3.316 5.658 1.00 97.81 221 PHE A N 1
ATOM 1696 C CA . PHE A 1 221 ? -7.557 -3.169 6.585 1.00 97.81 221 PHE A CA 1
ATOM 1697 C C . PHE A 1 221 ? -7.697 -1.868 7.358 1.00 97.81 221 PHE A C 1
ATOM 1699 O O . PHE A 1 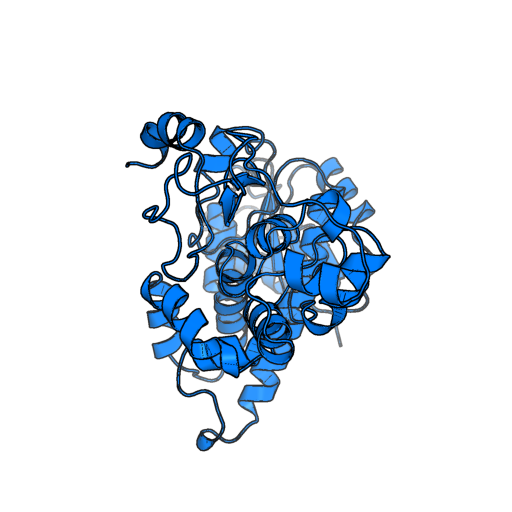221 ? -8.273 -0.901 6.864 1.00 97.81 221 PHE A O 1
ATOM 1706 N N . VAL A 1 222 ? -7.143 -1.836 8.562 1.00 98.12 222 VAL A N 1
ATOM 1707 C CA . VAL A 1 222 ? -6.965 -0.612 9.342 1.00 98.12 222 VAL A CA 1
ATOM 1708 C C . VAL A 1 222 ? -5.531 -0.563 9.860 1.00 98.12 222 VAL A C 1
ATOM 1710 O O . VAL A 1 222 ? -5.011 -1.562 10.357 1.00 98.12 222 VAL A O 1
ATOM 1713 N N . ASN A 1 223 ? -4.868 0.585 9.718 1.00 98.00 223 ASN A N 1
ATOM 1714 C CA . ASN A 1 223 ? -3.575 0.826 10.365 1.00 98.00 223 ASN A CA 1
ATOM 1715 C C . ASN A 1 223 ? -3.766 1.071 11.870 1.00 98.00 223 ASN A C 1
ATOM 1717 O O . ASN A 1 223 ? -4.896 1.163 12.345 1.00 98.00 223 ASN A O 1
ATOM 1721 N N . ALA A 1 224 ? -2.676 1.207 12.627 1.00 97.88 224 ALA A N 1
ATOM 1722 C CA . ALA A 1 224 ? -2.756 1.382 14.078 1.00 97.88 224 ALA A CA 1
ATOM 1723 C C . ALA A 1 224 ? -3.612 2.584 14.521 1.00 97.88 224 ALA A C 1
ATOM 1725 O O . ALA A 1 224 ? -4.357 2.463 15.486 1.00 97.88 224 ALA A O 1
ATOM 1726 N N . VAL A 1 225 ? -3.555 3.714 13.807 1.00 98.25 225 VAL A N 1
ATOM 1727 C CA . VAL A 1 225 ? -4.327 4.924 14.145 1.00 98.25 225 VAL A CA 1
ATOM 1728 C C . VAL A 1 225 ? -5.812 4.738 13.839 1.00 98.25 225 VAL A C 1
ATOM 1730 O O . VAL A 1 225 ? -6.671 5.084 14.648 1.00 98.25 225 VAL A O 1
ATOM 1733 N N . ALA A 1 226 ? -6.129 4.172 12.675 1.00 98.38 226 ALA A N 1
ATOM 1734 C CA . ALA A 1 226 ? -7.501 3.863 12.298 1.00 98.38 226 ALA A CA 1
ATOM 1735 C C . ALA A 1 226 ? -8.101 2.796 13.222 1.00 98.38 226 ALA A C 1
ATOM 1737 O O . ALA A 1 226 ? -9.234 2.953 13.659 1.00 98.38 226 ALA A O 1
ATOM 1738 N N . ALA A 1 227 ? -7.338 1.757 13.573 1.00 98.50 227 ALA A N 1
ATOM 1739 C CA . ALA A 1 227 ? -7.752 0.715 14.507 1.00 98.50 227 ALA A CA 1
ATOM 1740 C C . ALA A 1 227 ? -7.986 1.280 15.911 1.00 98.50 227 ALA A C 1
ATOM 1742 O O . ALA A 1 227 ? -9.030 1.017 16.496 1.00 98.50 227 ALA A O 1
ATOM 1743 N N . SER A 1 228 ? -7.062 2.096 16.433 1.00 98.38 228 SER A N 1
ATOM 1744 C CA . SER A 1 228 ? -7.215 2.716 17.752 1.00 98.38 228 SER A CA 1
ATOM 1745 C C . SER A 1 228 ? -8.441 3.629 17.792 1.00 98.38 228 SER A C 1
ATOM 1747 O O . SER A 1 228 ? -9.228 3.564 18.731 1.00 98.38 228 SER A O 1
ATOM 1749 N N . SER A 1 229 ? -8.654 4.431 16.742 1.00 98.25 229 SER A N 1
ATOM 1750 C CA . SER A 1 229 ? -9.835 5.287 16.629 1.00 98.25 229 SER A CA 1
ATOM 1751 C C . SER A 1 229 ? -11.128 4.486 16.496 1.00 98.25 229 SER A C 1
ATOM 1753 O O . SER A 1 229 ? -12.114 4.849 17.122 1.00 98.25 229 SER A O 1
ATOM 1755 N N . TYR A 1 230 ? -11.132 3.420 15.695 1.00 98.31 230 TYR A N 1
ATOM 1756 C CA . TYR A 1 230 ? -12.292 2.553 15.478 1.00 98.31 230 TYR A CA 1
ATOM 1757 C C . TYR A 1 230 ? -12.701 1.805 16.749 1.00 98.31 230 TYR A C 1
ATOM 1759 O O . TYR A 1 230 ? -13.880 1.675 17.053 1.00 98.31 230 TYR A O 1
ATOM 1767 N N . LEU A 1 231 ? -11.711 1.345 17.512 1.00 98.44 231 LEU A N 1
ATOM 1768 C CA . LEU A 1 231 ? -11.891 0.621 18.767 1.00 98.44 231 LEU A CA 1
ATOM 1769 C C . LEU A 1 231 ? -12.096 1.541 19.976 1.00 98.44 231 LEU A C 1
ATOM 1771 O O . LEU A 1 231 ? -12.236 1.036 21.086 1.00 98.44 231 LEU A O 1
ATOM 1775 N N . ASN A 1 232 ? -12.085 2.861 19.771 1.00 98.31 232 ASN A N 1
ATOM 1776 C CA . ASN A 1 232 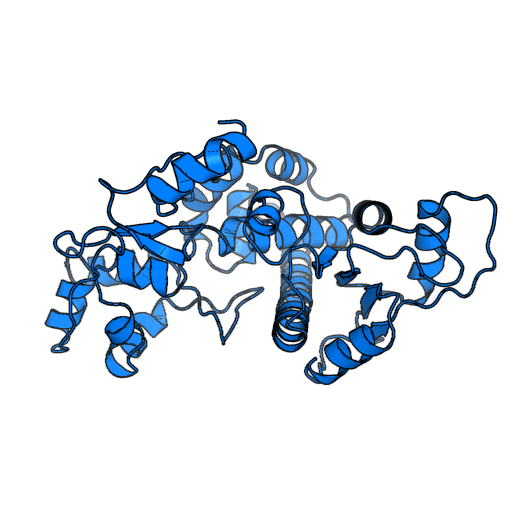? -12.167 3.873 20.818 1.00 98.31 232 ASN A CA 1
ATOM 1777 C C . ASN A 1 232 ? -11.073 3.754 21.901 1.00 98.31 232 ASN A C 1
ATOM 1779 O O . ASN A 1 232 ? -11.306 3.997 23.080 1.00 98.31 232 ASN A O 1
ATOM 1783 N N . ILE A 1 233 ? -9.846 3.404 21.514 1.00 98.44 233 ILE A N 1
ATOM 1784 C CA . ILE A 1 233 ? -8.689 3.316 22.414 1.00 98.44 233 ILE A CA 1
ATOM 1785 C C . ILE A 1 233 ? -7.684 4.411 22.042 1.00 98.44 233 ILE A C 1
ATOM 1787 O O . ILE A 1 233 ? -7.359 4.602 20.869 1.00 98.44 233 ILE A O 1
ATOM 1791 N N . ALA A 1 234 ? -7.164 5.142 23.028 1.00 98.19 234 ALA A N 1
ATOM 1792 C CA . ALA A 1 234 ? -6.093 6.107 22.799 1.00 98.19 234 ALA A CA 1
ATOM 1793 C C . ALA A 1 234 ? -4.888 5.429 22.122 1.00 98.19 234 ALA A C 1
ATOM 1795 O O . ALA A 1 234 ? -4.497 4.327 22.500 1.00 98.19 234 ALA A O 1
ATOM 1796 N N . LEU A 1 235 ? -4.287 6.088 21.126 1.00 97.56 235 LEU A N 1
ATOM 1797 C CA . LEU A 1 235 ? -3.248 5.476 20.288 1.00 97.56 235 LEU A CA 1
ATOM 1798 C C . LEU A 1 235 ? -2.059 4.943 21.104 1.00 97.56 235 LEU A C 1
ATOM 1800 O O . LEU A 1 235 ? -1.616 3.820 20.871 1.00 97.56 235 LEU A O 1
ATOM 1804 N N . ASP A 1 236 ? -1.584 5.712 22.084 1.00 97.75 236 ASP A N 1
ATOM 1805 C CA . ASP A 1 236 ? -0.467 5.307 22.947 1.00 97.75 236 ASP A CA 1
ATOM 1806 C C . ASP A 1 236 ? -0.785 4.029 23.739 1.00 97.75 236 ASP A C 1
ATOM 1808 O O . ASP A 1 236 ? 0.059 3.140 23.861 1.00 97.75 236 ASP A O 1
ATOM 1812 N N . ASP A 1 237 ? -2.024 3.904 24.224 1.00 98.06 237 ASP A N 1
ATOM 1813 C CA . ASP A 1 237 ? -2.483 2.720 24.948 1.00 98.06 237 ASP A CA 1
ATOM 1814 C C . ASP A 1 237 ? -2.647 1.536 23.986 1.00 98.06 237 ASP A C 1
ATOM 1816 O O . ASP A 1 237 ? -2.185 0.438 24.286 1.00 98.06 237 ASP A O 1
ATOM 1820 N N . PHE A 1 238 ? -3.216 1.749 22.793 1.00 97.94 238 PHE A N 1
ATOM 1821 C CA . PHE A 1 238 ? -3.355 0.717 21.756 1.00 97.94 238 PHE A CA 1
ATOM 1822 C C . PHE A 1 238 ? -1.999 0.123 21.332 1.00 97.94 238 PHE A C 1
ATOM 1824 O O . PHE A 1 238 ? -1.888 -1.081 21.084 1.00 97.94 238 PHE A O 1
ATOM 1831 N N . LEU A 1 239 ? -0.959 0.960 21.280 1.00 96.56 239 LEU A N 1
ATOM 1832 C CA . LEU A 1 239 ? 0.410 0.567 20.942 1.00 96.56 239 LEU A CA 1
ATOM 1833 C C . LEU A 1 239 ? 1.197 -0.014 22.124 1.00 96.56 239 LEU A C 1
ATOM 1835 O O . LEU A 1 239 ? 2.268 -0.590 21.909 1.00 96.56 239 LEU A O 1
ATOM 1839 N N . SER A 1 240 ? 0.693 0.099 23.356 1.00 97.25 240 SER A N 1
ATOM 1840 C CA . SER A 1 240 ? 1.327 -0.522 24.520 1.00 97.25 240 SER A CA 1
ATOM 1841 C C . SER A 1 240 ? 1.442 -2.036 24.326 1.00 97.25 240 SER A C 1
ATOM 1843 O O . SER A 1 240 ? 0.571 -2.673 23.733 1.00 97.25 240 SER A O 1
ATOM 1845 N N . SER A 1 241 ? 2.520 -2.646 24.822 1.00 95.75 241 SER A N 1
ATOM 1846 C CA . SER A 1 241 ? 2.760 -4.083 24.631 1.00 95.75 241 SER A CA 1
ATOM 1847 C C . SER A 1 241 ? 1.630 -4.954 25.188 1.00 95.75 241 SER A C 1
ATOM 1849 O O . SER A 1 241 ? 1.280 -5.962 24.575 1.00 95.75 241 SER A O 1
ATOM 1851 N N . GLU A 1 242 ? 1.048 -4.556 26.321 1.00 96.38 242 GLU A N 1
ATOM 1852 C CA . GLU A 1 242 ? -0.048 -5.263 26.985 1.00 96.38 242 GLU A CA 1
ATOM 1853 C C . GLU A 1 242 ? -1.307 -5.269 26.112 1.00 96.38 242 GLU A C 1
ATOM 1855 O O . GLU A 1 242 ? -1.784 -6.343 25.741 1.00 96.38 242 GLU A O 1
ATOM 1860 N N . ILE A 1 243 ? -1.795 -4.096 25.697 1.00 97.00 243 ILE A N 1
ATOM 1861 C CA . ILE A 1 243 ? -3.014 -3.984 24.883 1.00 97.00 243 ILE A CA 1
ATOM 1862 C C . ILE A 1 243 ? -2.765 -4.460 23.449 1.00 97.00 243 ILE A C 1
ATOM 1864 O O . ILE A 1 243 ? -3.583 -5.189 22.900 1.00 97.00 243 ILE A O 1
ATOM 1868 N N . SER A 1 244 ? -1.620 -4.147 22.838 1.00 96.12 244 SER A N 1
ATOM 1869 C CA . SER A 1 244 ? -1.296 -4.599 21.477 1.00 96.12 244 SER A CA 1
ATOM 1870 C C . SER A 1 244 ? -1.292 -6.128 21.354 1.00 96.12 244 SER A C 1
ATOM 1872 O O . SER A 1 244 ? -1.649 -6.671 20.304 1.00 96.12 244 SER A O 1
ATOM 1874 N N . SER A 1 245 ? -0.917 -6.844 22.424 1.00 96.38 245 SER A N 1
ATOM 1875 C CA . SER A 1 245 ? -0.901 -8.311 22.434 1.00 96.38 245 SER A CA 1
ATOM 1876 C C . SER A 1 245 ? -2.294 -8.933 22.312 1.00 96.38 245 SER A C 1
ATOM 1878 O O . SER A 1 245 ? -2.440 -9.998 21.707 1.00 96.38 245 SER A O 1
ATOM 1880 N N . VAL A 1 246 ? -3.315 -8.236 22.815 1.00 97.38 246 VAL A N 1
ATOM 1881 C CA . VAL A 1 246 ? -4.721 -8.642 22.733 1.00 97.38 246 VAL A CA 1
ATOM 1882 C C . VAL A 1 246 ? -5.158 -8.757 21.274 1.00 97.38 246 VAL A C 1
ATOM 1884 O O . VAL A 1 246 ? -5.837 -9.708 20.897 1.00 97.38 246 VAL A O 1
ATOM 1887 N N . TRP A 1 247 ? -4.684 -7.844 20.427 1.00 97.31 247 TRP A N 1
ATOM 1888 C CA . TRP A 1 247 ? -5.072 -7.725 19.021 1.00 97.31 247 TRP A CA 1
ATOM 1889 C C . TRP A 1 247 ? -4.221 -8.569 18.062 1.00 97.31 247 TRP A C 1
ATOM 1891 O O . TRP A 1 247 ? -4.338 -8.431 16.846 1.00 97.31 247 TRP A O 1
ATOM 1901 N N . ASN A 1 248 ? -3.363 -9.463 18.570 1.00 96.69 248 ASN A N 1
ATOM 1902 C CA . ASN A 1 248 ? -2.462 -10.269 17.735 1.00 96.69 248 ASN A CA 1
ATOM 1903 C C . ASN A 1 248 ? -3.196 -11.121 16.691 1.00 96.69 248 ASN A C 1
ATOM 1905 O O . ASN A 1 248 ? -2.698 -11.264 15.578 1.00 96.69 248 ASN A O 1
ATOM 1909 N N . ARG A 1 249 ? -4.380 -11.649 17.031 1.00 96.56 249 ARG A N 1
ATOM 1910 C CA . ARG A 1 249 ? -5.214 -12.452 16.119 1.00 96.56 249 ARG A CA 1
ATOM 1911 C C . ARG A 1 249 ? -5.663 -11.654 14.888 1.00 96.56 249 ARG A C 1
ATOM 1913 O O . ARG A 1 249 ? -5.808 -12.234 13.820 1.00 96.56 249 ARG A O 1
ATOM 1920 N N . ALA A 1 250 ? -5.820 -10.338 15.024 1.00 97.75 250 ALA A N 1
ATOM 1921 C CA . ALA A 1 250 ? -6.257 -9.458 13.948 1.00 97.75 250 ALA A CA 1
ATOM 1922 C C . ALA A 1 250 ? -5.116 -8.923 13.072 1.00 97.75 250 ALA A C 1
ATOM 1924 O O . ALA A 1 250 ? -5.397 -8.331 12.033 1.00 97.75 250 ALA A O 1
ATOM 1925 N N . LYS A 1 251 ? -3.842 -9.111 13.445 1.00 97.69 251 LYS A N 1
ATOM 1926 C CA . LYS A 1 251 ? -2.704 -8.590 12.669 1.00 97.69 251 LYS A CA 1
ATOM 1927 C C . LYS A 1 251 ? -2.640 -9.232 11.282 1.00 97.69 251 LYS A C 1
ATOM 1929 O O . LYS A 1 251 ? -2.688 -10.453 11.143 1.00 97.69 251 LYS A O 1
ATOM 1934 N N . TYR A 1 252 ? -2.494 -8.401 10.258 1.00 97.62 252 TYR A N 1
ATOM 1935 C CA . TYR A 1 252 ? -2.308 -8.842 8.883 1.00 97.62 252 TYR A CA 1
ATOM 1936 C C . TYR A 1 252 ? -0.856 -9.262 8.632 1.00 97.62 252 TYR A C 1
ATOM 1938 O O . TYR A 1 252 ? 0.081 -8.541 8.971 1.00 97.62 252 TYR A O 1
ATOM 1946 N N . THR A 1 253 ? -0.674 -10.426 8.010 1.00 95.94 253 THR A N 1
ATOM 1947 C CA . THR A 1 253 ? 0.639 -11.033 7.721 1.00 95.94 253 THR A CA 1
ATOM 1948 C C . THR A 1 253 ? 0.758 -11.534 6.276 1.00 95.94 253 THR A C 1
ATOM 1950 O O . THR A 1 253 ? 1.626 -12.349 5.969 1.00 95.94 253 THR A O 1
ATOM 1953 N N . GLY A 1 254 ? -0.147 -11.097 5.392 1.00 95.50 254 GLY A N 1
ATOM 1954 C CA . GLY A 1 254 ? -0.183 -11.514 3.991 1.00 95.50 254 GLY A CA 1
ATOM 1955 C C . GLY A 1 254 ? 0.787 -10.740 3.094 1.00 95.50 254 GLY A C 1
ATOM 1956 O O . GLY A 1 254 ? 1.758 -10.137 3.547 1.00 95.50 254 GLY A O 1
ATOM 1957 N N . VAL A 1 255 ? 0.513 -10.742 1.786 1.00 96.31 255 VAL A N 1
ATOM 1958 C CA . VAL A 1 255 ? 1.301 -9.979 0.805 1.00 96.31 255 VAL A CA 1
ATOM 1959 C C . VAL A 1 255 ? 1.393 -8.502 1.194 1.00 96.31 255 VAL A C 1
ATOM 1961 O O . VAL A 1 255 ? 0.413 -7.920 1.656 1.00 96.31 255 VAL A O 1
ATOM 1964 N N . PHE A 1 256 ? 2.571 -7.908 0.999 1.00 97.31 256 PHE A N 1
ATOM 1965 C CA . PHE A 1 256 ? 2.883 -6.520 1.358 1.00 97.31 256 PHE A CA 1
ATOM 1966 C C . PHE A 1 256 ? 2.802 -6.185 2.860 1.00 97.31 256 PHE A C 1
ATOM 1968 O O . PHE A 1 256 ? 2.809 -5.007 3.212 1.00 97.31 256 PHE A O 1
ATOM 1975 N N . SER A 1 257 ? 2.717 -7.171 3.761 1.00 96.12 257 SER A N 1
ATOM 1976 C CA . SER A 1 257 ? 2.731 -6.893 5.201 1.00 96.12 257 SER A CA 1
ATOM 1977 C C . SER A 1 257 ? 4.006 -6.154 5.614 1.00 96.12 257 SER A C 1
ATOM 1979 O O . SER A 1 257 ? 5.106 -6.591 5.271 1.00 96.12 257 SER A O 1
ATOM 1981 N N . ASP A 1 258 ? 3.860 -5.096 6.408 1.00 95.31 258 ASP A N 1
ATOM 1982 C CA . ASP A 1 258 ? 4.970 -4.337 6.974 1.00 95.31 258 ASP A CA 1
ATOM 1983 C C . ASP A 1 258 ? 5.038 -4.544 8.494 1.00 95.31 258 ASP A C 1
ATOM 1985 O O . ASP A 1 258 ? 4.062 -4.343 9.216 1.00 95.31 258 ASP A O 1
ATOM 1989 N N . SER A 1 259 ? 6.210 -4.927 9.002 1.00 92.19 259 SER A N 1
ATOM 1990 C CA . SER A 1 259 ? 6.448 -5.031 10.443 1.00 92.19 259 SER A CA 1
ATOM 1991 C C . SER A 1 259 ? 6.566 -3.673 11.146 1.00 92.19 259 SER A C 1
ATOM 1993 O O . SER A 1 259 ? 6.385 -3.611 12.360 1.00 92.19 259 SER A O 1
ATOM 1995 N N . ARG A 1 260 ? 6.918 -2.603 10.416 1.00 93.25 260 ARG A N 1
ATOM 1996 C CA . ARG A 1 260 ? 7.007 -1.224 10.928 1.00 93.25 260 ARG A CA 1
ATOM 1997 C C . ARG A 1 260 ? 5.635 -0.545 10.941 1.00 93.25 260 ARG A C 1
ATOM 1999 O O . ARG A 1 260 ? 5.331 0.183 11.880 1.00 93.25 260 ARG A O 1
ATOM 2006 N N . GLU A 1 261 ? 4.803 -0.824 9.940 1.00 93.31 261 GLU A N 1
ATOM 2007 C CA . GLU A 1 261 ? 3.451 -0.274 9.779 1.00 93.31 261 GLU A CA 1
ATOM 2008 C C . GLU A 1 261 ? 2.406 -1.399 9.765 1.00 93.31 261 GLU A C 1
ATOM 2010 O O . GLU A 1 261 ? 1.833 -1.756 8.737 1.00 93.31 261 GLU A O 1
ATOM 2015 N N . VAL A 1 262 ? 2.168 -1.990 10.939 1.00 95.94 262 VAL A N 1
ATOM 2016 C CA . VAL A 1 262 ? 1.266 -3.142 11.071 1.00 95.94 262 VAL A CA 1
ATOM 2017 C C . VAL A 1 262 ? -0.176 -2.750 10.740 1.00 95.94 262 VAL A C 1
ATOM 2019 O O . VAL A 1 262 ? -0.744 -1.824 11.327 1.00 95.94 262 VAL A O 1
ATOM 2022 N N . LEU A 1 263 ? -0.781 -3.520 9.837 1.00 97.94 263 LEU A N 1
ATOM 2023 C CA . LEU A 1 263 ? -2.205 -3.469 9.528 1.00 97.94 263 LEU A CA 1
ATOM 2024 C C . LEU A 1 263 ? -2.970 -4.546 10.299 1.00 97.94 263 LEU A C 1
ATOM 2026 O O . LEU A 1 263 ? -2.427 -5.597 10.647 1.00 97.94 263 LEU A O 1
ATOM 2030 N N . PHE A 1 264 ? -4.257 -4.300 10.507 1.00 98.25 264 PHE A N 1
ATOM 2031 C CA . PHE A 1 264 ? -5.181 -5.232 11.136 1.00 98.25 264 PHE A CA 1
ATOM 2032 C C . PHE A 1 264 ? -6.367 -5.508 10.215 1.00 98.25 264 PHE A C 1
ATOM 2034 O O . PHE A 1 264 ? -6.849 -4.617 9.512 1.00 98.25 264 PHE A O 1
ATOM 2041 N N . TRP A 1 265 ? -6.859 -6.742 10.242 1.00 97.94 265 TRP A N 1
ATOM 2042 C CA . TRP A 1 265 ? -8.137 -7.120 9.656 1.00 97.94 265 TRP A CA 1
ATOM 2043 C C . TRP A 1 265 ? -9.268 -6.502 10.467 1.00 97.94 265 TRP A C 1
ATOM 2045 O O . TRP A 1 265 ? -9.508 -6.936 11.594 1.00 97.94 265 TRP A O 1
ATOM 2055 N N . ARG A 1 266 ? -10.010 -5.550 9.892 1.00 97.31 266 ARG A N 1
ATOM 2056 C CA . ARG A 1 266 ? -11.150 -4.946 10.596 1.00 97.31 266 ARG A CA 1
ATOM 2057 C C . ARG A 1 266 ? -12.182 -5.989 11.019 1.00 97.31 266 ARG A C 1
ATOM 2059 O O . ARG A 1 266 ? -12.604 -5.993 12.163 1.00 97.31 266 ARG A O 1
ATOM 2066 N N . GLU A 1 267 ? -12.524 -6.908 10.121 1.00 96.06 267 GLU A N 1
ATOM 2067 C CA . GLU A 1 267 ? -13.475 -7.983 10.424 1.00 96.06 267 GLU A CA 1
ATOM 2068 C C . GLU A 1 267 ? -13.019 -8.843 11.610 1.00 96.06 267 GLU A C 1
ATOM 2070 O O . GLU A 1 267 ? -13.839 -9.283 12.403 1.00 96.06 267 GLU A O 1
ATOM 2075 N N . GLU A 1 268 ? -11.712 -9.075 11.768 1.00 97.44 268 GLU A N 1
ATOM 2076 C CA . GLU A 1 268 ? -11.228 -9.854 12.909 1.00 97.44 268 GLU A CA 1
ATOM 2077 C C . GLU A 1 268 ? -11.373 -9.087 14.224 1.00 97.44 268 GLU A C 1
ATOM 2079 O O . GLU A 1 268 ? -11.686 -9.690 15.247 1.00 97.44 268 GLU A O 1
ATOM 2084 N N . LEU A 1 269 ? -11.194 -7.762 14.190 1.00 97.94 269 LEU A N 1
ATOM 2085 C CA . LEU A 1 269 ? -11.505 -6.909 15.334 1.00 97.94 269 LEU A CA 1
ATOM 2086 C C . LEU A 1 269 ? -12.994 -7.031 15.687 1.00 97.94 269 LEU A C 1
ATOM 2088 O O . LEU A 1 269 ? -13.315 -7.297 16.840 1.00 97.94 269 LEU A O 1
ATOM 2092 N N . ASP A 1 270 ? -13.883 -6.940 14.693 1.00 97.38 270 ASP A N 1
ATOM 2093 C CA . ASP A 1 270 ? -15.335 -7.066 14.884 1.00 97.38 270 ASP A CA 1
ATOM 2094 C C . ASP A 1 270 ? -15.719 -8.428 15.485 1.00 97.38 270 ASP A C 1
ATOM 2096 O O . ASP A 1 270 ? -16.497 -8.499 16.437 1.00 97.38 270 ASP A O 1
ATOM 2100 N N . VAL A 1 271 ? -15.133 -9.516 14.973 1.00 97.25 271 VAL A N 1
ATOM 2101 C CA . VAL A 1 271 ? -15.336 -10.876 15.492 1.00 97.25 271 VAL A CA 1
ATOM 2102 C C . VAL A 1 271 ? -14.893 -10.976 16.949 1.00 97.25 271 VAL A C 1
ATOM 2104 O O . VAL A 1 271 ? -15.628 -11.523 17.769 1.00 97.25 271 VAL A O 1
ATOM 2107 N N . MET A 1 272 ? -13.731 -10.422 17.301 1.00 97.75 272 MET A N 1
ATOM 2108 C CA . MET A 1 272 ? -13.242 -10.435 18.680 1.00 97.75 272 MET A CA 1
ATOM 2109 C C . MET A 1 272 ? -14.188 -9.693 19.637 1.00 97.75 272 MET A C 1
ATOM 2111 O O . MET A 1 272 ? -14.471 -10.204 20.723 1.00 97.75 272 MET A O 1
ATOM 2115 N N . LEU A 1 273 ? -14.709 -8.526 19.239 1.00 98.19 273 LEU A N 1
ATOM 2116 C CA . LEU A 1 273 ? -15.687 -7.775 20.037 1.00 98.19 273 LEU A CA 1
ATOM 2117 C C . LEU A 1 273 ? -16.996 -8.556 20.204 1.00 98.19 273 LEU A C 1
ATOM 2119 O O . LEU A 1 273 ? -17.499 -8.699 21.322 1.00 98.19 273 LEU A O 1
ATOM 2123 N N . ALA A 1 274 ? -17.505 -9.131 19.112 1.00 97.69 274 ALA A N 1
ATOM 2124 C CA . ALA A 1 274 ? -18.743 -9.904 19.103 1.00 97.69 274 ALA A CA 1
ATOM 2125 C C . ALA A 1 274 ? -18.649 -11.180 19.959 1.00 97.69 274 ALA A C 1
ATOM 2127 O O . ALA A 1 274 ? -19.568 -11.472 20.724 1.00 97.69 274 ALA A O 1
ATOM 2128 N N . GLU A 1 275 ? -17.528 -11.911 19.899 1.00 97.62 275 GLU A N 1
ATOM 2129 C CA . GLU A 1 275 ? -17.266 -13.100 20.727 1.00 97.62 275 GLU A CA 1
ATOM 2130 C C . GLU A 1 275 ? -17.336 -12.791 22.235 1.00 97.62 275 GLU A C 1
ATOM 2132 O O . GLU A 1 275 ? -17.690 -13.664 23.032 1.00 97.62 275 GLU A O 1
ATOM 2137 N N . GLN A 1 276 ? -17.019 -11.555 22.636 1.00 96.75 276 GLN A N 1
ATOM 2138 C CA . GLN A 1 276 ? -17.079 -11.101 24.027 1.00 96.75 276 GLN A CA 1
ATOM 2139 C C . GLN A 1 276 ? -18.311 -10.252 24.353 1.00 96.75 276 GLN A C 1
ATOM 2141 O O . GLN A 1 276 ? -18.476 -9.893 25.521 1.00 96.75 276 GLN A O 1
ATOM 2146 N N . ASN A 1 277 ? -19.193 -9.986 23.385 1.00 97.12 277 ASN A N 1
ATOM 2147 C CA . ASN A 1 277 ? -20.364 -9.121 23.535 1.00 97.12 277 ASN A CA 1
ATOM 2148 C C . ASN A 1 277 ? -19.994 -7.744 24.122 1.00 97.12 277 ASN A C 1
ATOM 2150 O O . ASN A 1 277 ? -20.543 -7.347 25.151 1.00 97.12 277 ASN A O 1
ATOM 2154 N N . CYS A 1 278 ? -19.014 -7.087 23.498 1.00 97.69 278 CYS A N 1
ATOM 2155 C CA . CYS A 1 278 ? -18.596 -5.717 23.801 1.00 97.69 278 CYS A CA 1
ATOM 2156 C C . CYS A 1 278 ? -19.005 -4.782 22.658 1.00 97.69 278 CYS A C 1
ATOM 2158 O O . CYS A 1 278 ? -18.923 -5.177 21.492 1.00 97.69 278 CYS A O 1
ATOM 2160 N N . ASP A 1 279 ? -19.413 -3.561 22.997 1.00 94.75 279 ASP A N 1
ATOM 2161 C CA . ASP A 1 279 ? -19.850 -2.554 22.025 1.00 94.75 279 ASP A CA 1
ATOM 2162 C C . ASP A 1 279 ? -18.657 -1.915 21.292 1.00 94.75 279 ASP A C 1
ATOM 2164 O O . ASP A 1 279 ? -18.754 -1.593 20.107 1.00 94.75 279 ASP A O 1
ATOM 2168 N N . ASP A 1 280 ? -17.517 -1.765 21.975 1.00 96.38 280 ASP A N 1
ATOM 2169 C CA . ASP A 1 280 ? -16.271 -1.247 21.408 1.00 96.38 280 ASP A CA 1
ATOM 2170 C C . ASP A 1 280 ? -15.015 -1.921 22.000 1.00 96.38 280 ASP A C 1
ATOM 2172 O O . ASP A 1 280 ? -15.067 -2.794 22.877 1.00 96.38 280 ASP A O 1
ATOM 2176 N N . GLY A 1 281 ? -13.844 -1.536 21.483 1.00 97.50 281 GLY A N 1
ATOM 2177 C CA . GLY A 1 281 ? -12.567 -2.073 21.947 1.00 97.50 281 GLY A CA 1
ATOM 2178 C C . GLY A 1 281 ? -12.145 -1.574 23.324 1.00 97.50 281 GLY A C 1
ATOM 2179 O O . GLY A 1 281 ? -11.429 -2.288 24.026 1.00 97.50 281 GLY A O 1
ATOM 2180 N N . PHE A 1 282 ? -12.591 -0.392 23.740 1.00 97.88 282 PHE A N 1
ATOM 2181 C CA . PHE A 1 282 ? -12.328 0.127 25.074 1.00 97.88 282 PHE A CA 1
ATOM 2182 C C . PHE A 1 282 ? -12.990 -0.748 26.144 1.00 97.88 282 PHE A C 1
ATOM 2184 O O . PHE A 1 282 ? -12.310 -1.206 27.068 1.00 97.88 282 PHE A O 1
ATOM 2191 N N . GLU A 1 283 ? -14.276 -1.065 25.979 1.00 97.88 283 GLU A N 1
ATOM 2192 C CA . GLU A 1 283 ? -15.002 -1.999 26.842 1.00 97.88 283 GLU A CA 1
ATOM 2193 C C . GLU A 1 283 ? -14.338 -3.383 26.831 1.00 97.88 283 GLU A C 1
ATOM 2195 O O . GLU A 1 283 ? -14.116 -3.986 27.888 1.00 97.88 283 GLU A O 1
ATOM 2200 N N . PHE A 1 284 ? -13.951 -3.868 25.647 1.00 98.06 284 PHE A N 1
ATOM 2201 C CA . PHE A 1 284 ? -13.255 -5.144 25.502 1.00 98.06 284 PHE A CA 1
ATOM 2202 C C . PHE A 1 284 ? -11.970 -5.191 26.340 1.00 98.06 284 PHE A C 1
ATOM 2204 O O . PHE A 1 284 ? -11.754 -6.143 27.091 1.00 98.06 284 PHE A O 1
ATOM 2211 N N . VAL A 1 285 ? -11.125 -4.160 26.256 1.00 97.62 285 VAL A N 1
ATOM 2212 C CA . VAL A 1 285 ? -9.859 -4.068 27.002 1.00 97.62 285 VAL A CA 1
ATOM 2213 C C . VAL A 1 285 ? -10.108 -3.992 28.511 1.00 97.62 285 VAL A C 1
ATOM 2215 O O . VAL A 1 285 ? -9.447 -4.703 29.273 1.00 97.62 285 VAL A O 1
ATOM 2218 N N . GLN A 1 286 ? -11.107 -3.222 28.951 1.00 96.94 286 GLN A N 1
ATOM 2219 C CA . GLN A 1 286 ? -11.502 -3.174 30.363 1.00 96.94 286 GLN A CA 1
ATOM 2220 C C . GLN A 1 286 ? -11.960 -4.540 30.882 1.00 96.94 286 GLN A C 1
ATOM 2222 O O . GLN A 1 286 ? -11.605 -4.937 31.994 1.00 96.94 286 GLN A O 1
ATOM 2227 N N . LYS A 1 287 ? -12.696 -5.303 30.067 1.00 96.88 287 LYS A N 1
ATOM 2228 C CA . LYS A 1 287 ? -13.139 -6.663 30.401 1.00 96.88 287 LYS A CA 1
ATOM 2229 C C . LYS A 1 287 ? -11.978 -7.655 30.522 1.00 96.88 287 LYS A C 1
ATOM 2231 O O . LYS A 1 287 ? -12.078 -8.603 31.299 1.00 96.88 287 LYS A O 1
ATOM 2236 N N . GLN A 1 288 ? -10.862 -7.408 29.831 1.00 95.81 288 GLN A N 1
ATOM 2237 C CA . GLN A 1 288 ? -9.603 -8.142 30.025 1.00 95.81 288 GLN A CA 1
ATOM 2238 C C . GLN A 1 288 ? -8.833 -7.711 31.289 1.00 95.81 288 GLN A C 1
ATOM 2240 O O . GLN A 1 288 ? -7.759 -8.243 31.566 1.00 95.81 288 GLN A O 1
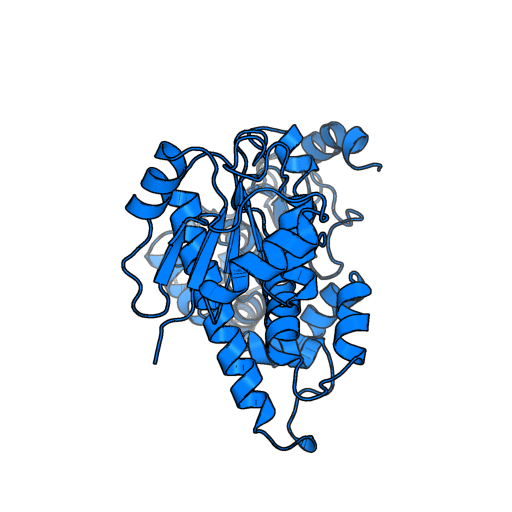ATOM 2245 N N . GLY A 1 289 ? -9.360 -6.766 32.075 1.00 96.62 289 GLY A N 1
ATOM 2246 C CA . GLY A 1 289 ? -8.717 -6.253 33.286 1.00 96.62 289 GLY A CA 1
ATOM 2247 C C . GLY A 1 289 ? -7.573 -5.274 33.013 1.00 96.62 289 GLY A C 1
ATOM 2248 O O . GLY A 1 289 ? -6.752 -5.038 33.899 1.00 96.62 289 GLY A O 1
ATOM 2249 N N . LEU A 1 290 ? -7.504 -4.721 31.800 1.00 97.38 290 LEU A N 1
ATOM 2250 C CA . LEU A 1 290 ? -6.492 -3.754 31.389 1.00 97.38 290 LEU A CA 1
ATOM 2251 C C . LEU A 1 290 ? -7.055 -2.330 31.458 1.00 97.38 290 LEU A C 1
ATOM 2253 O O . LEU A 1 290 ? -8.251 -2.102 31.276 1.00 97.38 290 LEU A O 1
ATOM 2257 N N . ASN A 1 291 ? -6.178 -1.358 31.708 1.00 95.69 291 ASN A N 1
ATOM 2258 C CA . ASN A 1 291 ? -6.548 0.054 31.738 1.00 95.69 291 ASN A CA 1
ATOM 2259 C C . ASN A 1 291 ? -6.154 0.723 30.423 1.00 95.69 291 ASN A C 1
ATOM 2261 O O . ASN A 1 291 ? -5.001 0.641 30.011 1.00 95.69 291 ASN A O 1
ATOM 2265 N N . ALA A 1 292 ? -7.098 1.434 29.820 1.00 97.25 292 ALA A N 1
ATOM 2266 C CA . ALA A 1 292 ? -6.884 2.268 28.647 1.00 97.25 292 ALA A CA 1
ATOM 2267 C C . ALA A 1 292 ? -7.640 3.591 28.809 1.00 97.25 292 ALA A C 1
ATOM 2269 O O . ALA A 1 292 ? -8.474 3.736 29.708 1.00 97.25 292 ALA A O 1
ATOM 2270 N N . LYS A 1 293 ? -7.362 4.551 27.933 1.00 97.75 293 LYS A N 1
ATOM 2271 C CA . LYS A 1 293 ? -8.144 5.776 27.736 1.00 97.75 293 LYS A CA 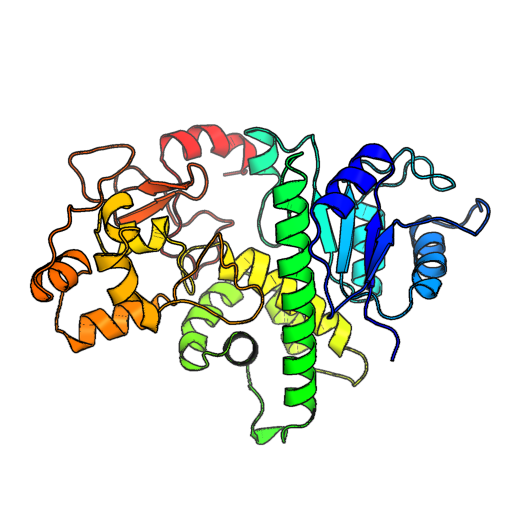1
ATOM 2272 C C . LYS A 1 293 ? -8.918 5.699 26.423 1.00 97.75 293 LYS A C 1
ATOM 2274 O O . LYS A 1 293 ? -8.525 4.958 25.522 1.00 97.75 293 LYS A O 1
ATOM 2279 N N . THR A 1 294 ? -9.980 6.494 26.302 1.00 97.75 294 THR A N 1
ATOM 2280 C CA . THR A 1 294 ? -10.725 6.592 25.041 1.00 97.75 294 THR A CA 1
ATOM 2281 C C . THR A 1 294 ? -9.935 7.363 23.984 1.00 97.75 294 THR A C 1
ATOM 2283 O O . THR A 1 294 ? -9.072 8.189 24.311 1.00 97.75 294 THR A O 1
ATOM 2286 N N . CYS A 1 295 ? -10.188 7.076 22.707 1.00 98.00 295 CYS A N 1
ATOM 2287 C CA . CYS A 1 295 ? -9.528 7.774 21.608 1.00 98.00 295 CYS A CA 1
ATOM 2288 C C . CYS A 1 295 ? -10.203 9.129 21.398 1.00 98.00 295 CYS A C 1
ATOM 2290 O O . CYS A 1 295 ? -11.387 9.168 21.088 1.00 98.00 295 CYS A O 1
ATOM 2292 N N . LYS A 1 296 ? -9.478 10.242 21.538 1.00 98.19 296 LYS A N 1
ATOM 2293 C CA . LYS A 1 296 ? -10.050 11.588 21.364 1.00 98.19 296 LYS A CA 1
ATOM 2294 C C . LYS A 1 296 ? -9.850 12.132 19.959 1.00 98.19 296 LYS A C 1
ATOM 2296 O O . LYS A 1 296 ? -8.847 11.846 19.302 1.00 98.19 296 LYS A O 1
ATOM 2301 N N . CYS A 1 297 ? -10.805 12.933 19.495 1.00 98.00 297 CYS A N 1
ATOM 2302 C CA . CYS A 1 297 ? -10.699 13.599 18.206 1.00 98.00 297 CYS A CA 1
ATOM 2303 C C . CYS A 1 297 ? -9.554 14.621 18.220 1.00 98.00 297 CYS A C 1
ATOM 2305 O O . CYS A 1 297 ? -9.409 15.424 19.137 1.00 98.00 297 CYS A O 1
ATOM 2307 N N . SER A 1 298 ? -8.735 14.621 17.165 1.00 97.31 298 SER A N 1
ATOM 2308 C CA . SER A 1 298 ? -7.600 15.548 17.042 1.00 97.31 298 SER A CA 1
ATOM 2309 C C . SER A 1 298 ? -8.000 17.024 16.945 1.00 97.31 298 SER A C 1
ATOM 2311 O O . SER A 1 298 ? -7.188 17.891 17.261 1.00 97.31 298 SER A O 1
ATOM 2313 N N . VAL A 1 299 ? -9.235 17.317 16.527 1.00 96.50 299 VAL A N 1
ATOM 2314 C CA . VAL A 1 299 ? -9.762 18.686 16.383 1.00 96.50 299 VAL A CA 1
ATOM 2315 C C . VAL A 1 299 ? -10.519 19.142 17.633 1.00 96.50 299 VAL A C 1
ATOM 2317 O O . VAL A 1 299 ? -10.437 20.312 17.997 1.00 96.50 299 VAL A O 1
ATOM 2320 N N . ASP A 1 300 ? -11.224 18.226 18.298 1.00 95.31 300 ASP A N 1
ATOM 2321 C CA . ASP A 1 300 ? -12.006 18.481 19.508 1.00 95.31 300 ASP A CA 1
ATOM 2322 C C . ASP A 1 300 ? -11.748 17.379 20.542 1.00 95.31 300 ASP A C 1
ATOM 2324 O O . ASP A 1 300 ? -12.149 16.235 20.356 1.00 95.31 300 ASP A O 1
ATOM 2328 N N . GLN A 1 301 ? -11.083 17.724 21.643 1.00 94.38 301 GLN A N 1
ATOM 2329 C CA . GLN A 1 301 ? -10.665 16.751 22.658 1.00 94.38 301 GLN A CA 1
ATOM 2330 C C . GLN A 1 301 ? -11.816 16.256 23.549 1.00 94.38 301 GLN A C 1
ATOM 2332 O O . GLN A 1 301 ? -11.639 15.282 24.283 1.00 94.38 301 GLN A O 1
ATOM 2337 N N . GLU A 1 302 ? -12.985 16.897 23.493 1.00 94.94 302 GLU A N 1
ATOM 2338 C CA . GLU A 1 302 ? -14.156 16.470 24.262 1.00 94.94 302 GLU A CA 1
ATOM 2339 C C . GLU A 1 302 ? -14.855 15.274 23.599 1.00 94.94 302 GLU A C 1
ATOM 2341 O O . GLU A 1 302 ? -15.317 14.356 24.283 1.00 94.94 302 GLU A O 1
ATOM 2346 N N . SER A 1 303 ? -14.857 15.242 22.265 1.00 95.88 303 SER A N 1
ATOM 2347 C CA . SER A 1 303 ? -15.468 14.181 21.468 1.00 95.88 303 SER A CA 1
ATOM 2348 C C . SER A 1 303 ? -14.546 12.967 21.324 1.00 95.88 303 SER A C 1
ATOM 2350 O O . SER A 1 303 ? -13.344 13.094 21.062 1.00 95.88 303 SER A O 1
ATOM 2352 N N . ASP A 1 304 ? -15.116 11.768 21.441 1.00 96.31 304 ASP A N 1
ATOM 2353 C CA . ASP A 1 304 ? -14.410 10.549 21.050 1.00 96.31 304 ASP A CA 1
ATOM 2354 C C . ASP A 1 304 ? -14.237 10.526 19.520 1.00 96.31 304 ASP A C 1
ATOM 2356 O O . ASP A 1 304 ? -15.076 11.005 18.748 1.00 96.31 304 ASP A O 1
ATOM 2360 N N . ALA A 1 305 ? -13.096 10.017 19.073 1.00 96.19 305 ALA A N 1
ATOM 2361 C CA . ALA A 1 305 ? -12.842 9.773 17.667 1.00 96.19 305 ALA A CA 1
ATOM 2362 C C . ALA A 1 305 ? -13.600 8.520 17.201 1.00 96.19 305 ALA A C 1
ATOM 2364 O O . ALA A 1 305 ? -14.071 7.715 17.995 1.00 96.19 305 ALA A O 1
ATOM 2365 N N . GLY A 1 306 ? -13.682 8.333 15.889 1.00 96.25 306 GLY A N 1
ATOM 2366 C CA . GLY A 1 306 ? -14.224 7.102 15.295 1.00 96.25 306 GLY A CA 1
ATOM 2367 C C . GLY A 1 306 ? -13.736 6.851 13.871 1.00 96.25 306 GLY A C 1
ATOM 2368 O O . GLY A 1 306 ? -14.098 5.858 13.248 1.00 96.25 306 GLY A O 1
ATOM 2369 N N . PHE A 1 307 ? -12.918 7.763 13.344 1.00 98.06 307 PHE A N 1
ATOM 2370 C CA . PHE A 1 307 ? -12.502 7.804 11.954 1.00 98.06 307 PHE A CA 1
ATOM 2371 C C . PHE A 1 307 ? -11.037 8.206 11.844 1.00 98.06 307 PHE A C 1
ATOM 2373 O O . PHE A 1 307 ? -10.450 8.799 12.752 1.00 98.06 307 PHE A O 1
ATOM 2380 N N . TYR A 1 308 ? -10.461 7.933 10.681 1.00 97.69 308 TYR A N 1
ATOM 2381 C CA . TYR A 1 308 ? -9.084 8.267 10.367 1.00 97.69 308 TYR A CA 1
ATOM 2382 C C . TYR A 1 308 ? -9.032 9.381 9.326 1.00 97.69 308 TYR A C 1
ATOM 2384 O O . TYR A 1 308 ? -9.601 9.264 8.237 1.00 97.69 308 TYR A O 1
ATOM 2392 N N . CYS A 1 309 ? -8.334 10.468 9.653 1.00 95.06 309 CYS A N 1
ATOM 2393 C CA . CYS A 1 309 ? -8.090 11.530 8.693 1.00 95.06 309 CYS A CA 1
ATOM 2394 C C . CYS A 1 309 ? -6.964 11.131 7.729 1.00 95.06 309 CYS A C 1
ATOM 2396 O O . CYS A 1 309 ? -5.809 11.038 8.144 1.00 95.06 309 CYS A O 1
ATOM 2398 N N . MET A 1 310 ? -7.271 10.973 6.441 1.00 91.38 310 MET A N 1
ATOM 2399 C CA . MET A 1 310 ? -6.295 10.567 5.417 1.00 91.38 310 MET A CA 1
ATOM 2400 C C . MET A 1 310 ? -5.177 11.596 5.196 1.00 91.38 310 MET A C 1
ATOM 2402 O O . MET A 1 310 ? -4.075 11.229 4.802 1.00 91.38 310 MET A O 1
ATOM 2406 N N . VAL A 1 311 ? -5.447 12.878 5.471 1.00 88.19 311 VAL A N 1
ATOM 2407 C CA . VAL A 1 311 ? -4.486 13.974 5.261 1.00 88.19 311 VAL A CA 1
ATOM 2408 C C . VAL A 1 311 ? -3.576 14.152 6.473 1.00 88.19 311 VAL A C 1
ATOM 2410 O O . VAL A 1 311 ? -2.356 14.102 6.356 1.00 88.19 311 VAL A O 1
ATOM 2413 N N . THR A 1 312 ? -4.158 14.335 7.662 1.00 90.94 312 THR A N 1
ATOM 2414 C CA . THR A 1 312 ? -3.376 14.588 8.885 1.00 90.94 312 THR A CA 1
ATOM 2415 C C . THR A 1 312 ? -2.825 13.310 9.509 1.00 90.94 312 THR A C 1
ATOM 2417 O O . THR A 1 312 ? -1.954 13.382 10.374 1.00 90.94 312 THR A O 1
ATOM 2420 N N . LYS A 1 313 ? -3.324 12.142 9.084 1.00 94.19 313 LYS A N 1
ATOM 2421 C CA . LYS A 1 313 ? -3.007 10.823 9.647 1.00 94.19 313 LYS A CA 1
ATOM 2422 C C . LYS A 1 313 ? -3.324 10.716 11.144 1.00 94.19 313 LYS A C 1
ATOM 2424 O O . LYS A 1 313 ? -2.650 9.987 11.864 1.00 94.19 313 LYS A O 1
ATOM 2429 N N . GLN A 1 314 ? -4.339 11.450 11.607 1.00 96.75 314 GLN A N 1
ATOM 2430 C CA . GLN A 1 314 ? -4.772 11.502 13.007 1.00 96.75 314 GLN A CA 1
ATOM 2431 C C . GLN A 1 314 ? -6.212 10.990 13.184 1.00 96.75 314 GLN A C 1
ATOM 2433 O O . GLN A 1 314 ? -6.996 11.041 12.227 1.00 96.75 314 GLN A O 1
ATOM 2438 N N . PRO A 1 315 ? -6.594 10.557 14.402 1.00 98.00 315 PRO A N 1
ATOM 2439 C CA . PRO A 1 315 ? -7.983 10.265 14.745 1.00 98.00 315 PRO A CA 1
ATOM 2440 C C . PRO A 1 315 ? -8.869 11.507 14.604 1.00 98.00 315 PRO A C 1
ATOM 2442 O O . PRO A 1 315 ? -8.471 12.619 14.968 1.00 98.00 315 PRO A O 1
ATOM 2445 N N . VAL A 1 316 ? -10.088 11.338 14.100 1.00 98.06 316 VAL A N 1
ATOM 2446 C CA . VAL A 1 316 ? -11.059 12.430 13.948 1.00 98.06 316 VAL A CA 1
ATOM 2447 C C . VAL A 1 316 ? -12.481 11.948 14.251 1.00 98.06 316 VAL A C 1
ATOM 2449 O O . VAL A 1 316 ? -12.816 10.787 14.015 1.00 98.06 316 VAL A O 1
ATOM 2452 N N . CYS A 1 317 ? -13.321 12.825 14.805 1.00 97.69 317 CYS A N 1
ATOM 2453 C CA . CYS A 1 317 ? -14.749 12.559 14.996 1.00 97.69 317 CYS A CA 1
ATOM 2454 C C . CYS A 1 317 ? -15.565 12.934 13.752 1.00 97.69 317 CYS A C 1
ATOM 2456 O O . CYS A 1 317 ? -15.097 13.651 12.859 1.00 97.69 317 CYS A O 1
ATOM 2458 N N . PHE A 1 318 ? -16.808 12.459 13.704 1.00 96.88 318 PHE A N 1
ATOM 2459 C CA . PHE A 1 318 ? -17.713 12.661 12.576 1.00 96.88 318 PHE A CA 1
ATOM 2460 C C . PHE A 1 318 ? -18.027 14.146 12.330 1.00 96.88 318 PHE A C 1
ATOM 2462 O O . PHE A 1 318 ? -18.002 14.611 11.192 1.00 96.88 318 PHE A O 1
ATOM 2469 N N . GLU A 1 319 ? -18.275 14.908 13.395 1.00 97.06 319 GLU A N 1
ATOM 2470 C CA . GLU A 1 319 ? -18.739 16.297 13.364 1.00 97.06 319 GLU A CA 1
ATOM 2471 C C . GLU A 1 319 ? -17.698 17.233 12.739 1.00 97.06 319 GLU A C 1
ATOM 2473 O O . GLU A 1 319 ? -18.044 18.151 11.987 1.00 97.06 319 GLU A O 1
ATOM 2478 N N . HIS A 1 320 ? -16.415 16.965 12.999 1.00 97.00 320 HIS A N 1
ATOM 2479 C CA . HIS A 1 320 ? -15.277 17.783 12.571 1.00 97.00 320 HIS A CA 1
ATOM 2480 C C . HIS A 1 320 ? -14.583 17.275 11.301 1.00 97.00 320 HIS A C 1
ATOM 2482 O O . HIS A 1 320 ? -13.499 17.750 10.945 1.00 97.00 320 HIS A O 1
ATOM 2488 N N . SER A 1 321 ? -15.211 16.351 10.574 1.00 96.50 321 SER A N 1
ATOM 2489 C CA . SER A 1 321 ? -14.644 15.786 9.353 1.00 96.50 321 SER A CA 1
ATOM 2490 C C . SER A 1 321 ? -15.672 15.544 8.253 1.00 96.50 321 SER A C 1
ATOM 2492 O O . SER A 1 321 ? -16.875 15.434 8.490 1.00 96.50 321 SER A O 1
ATOM 2494 N N . VAL A 1 322 ? -15.173 15.448 7.027 1.00 94.62 322 VAL A N 1
ATOM 2495 C CA . VAL A 1 322 ? -15.936 15.171 5.811 1.00 94.62 322 VAL A CA 1
ATOM 2496 C C . VAL A 1 322 ? -15.567 13.765 5.330 1.00 94.62 322 VAL A C 1
ATOM 2498 O O . VAL A 1 322 ? -14.384 13.438 5.226 1.00 94.62 322 VAL A O 1
ATOM 2501 N N . GLY A 1 323 ? -16.582 12.926 5.119 1.00 91.88 323 GLY A N 1
ATOM 2502 C CA . GLY A 1 323 ? -16.468 11.616 4.467 1.00 91.88 323 GLY A CA 1
ATOM 2503 C C . GLY A 1 323 ? -17.018 11.679 3.041 1.00 91.88 323 GLY A C 1
ATOM 2504 O O . GLY A 1 323 ? -17.266 12.773 2.541 1.00 91.88 323 GLY A O 1
ATOM 2505 N N . ASP A 1 324 ? -17.222 10.522 2.406 1.00 85.69 324 ASP A N 1
ATOM 2506 C CA . ASP A 1 324 ? -17.787 10.414 1.046 1.00 85.69 324 ASP A CA 1
ATOM 2507 C C . ASP A 1 324 ? -17.056 11.286 0.008 1.00 85.69 324 ASP A C 1
ATOM 2509 O O . ASP A 1 324 ? -17.650 11.885 -0.889 1.00 85.69 324 ASP A O 1
ATOM 2513 N N . ILE A 1 325 ? -15.734 11.381 0.156 1.00 86.00 325 ILE A N 1
ATOM 2514 C CA . ILE A 1 325 ? -14.868 12.114 -0.763 1.00 86.00 325 ILE A CA 1
ATOM 2515 C C . ILE A 1 325 ? -14.834 11.360 -2.097 1.00 86.00 325 ILE A C 1
ATOM 2517 O O . ILE A 1 325 ? -14.664 10.145 -2.109 1.00 86.00 325 ILE A O 1
ATOM 2521 N N . SER A 1 326 ? -14.969 12.067 -3.222 1.00 80.06 326 SER A N 1
ATOM 2522 C CA . SER A 1 326 ? -15.156 11.466 -4.557 1.00 80.06 326 SER A CA 1
ATOM 2523 C C . SER A 1 326 ? -14.082 10.454 -4.972 1.00 80.06 326 SER A C 1
ATOM 2525 O O . SER A 1 326 ? -14.375 9.529 -5.725 1.00 80.06 326 SER A O 1
ATOM 2527 N N . TRP A 1 327 ? -12.851 10.627 -4.490 1.00 78.62 327 TRP A N 1
ATOM 2528 C CA . TRP A 1 327 ? -11.710 9.755 -4.772 1.00 78.62 327 TRP A CA 1
ATOM 2529 C C . TRP A 1 327 ? -11.442 8.713 -3.676 1.00 78.62 327 TRP A C 1
ATOM 2531 O O . TRP A 1 327 ? -10.537 7.892 -3.822 1.00 78.62 327 TRP A O 1
ATOM 2541 N N . PHE A 1 328 ? -12.216 8.702 -2.585 1.00 87.69 328 PHE A N 1
ATOM 2542 C CA . PHE A 1 328 ? -12.197 7.578 -1.652 1.00 87.69 328 PHE A CA 1
ATOM 2543 C C . PHE A 1 328 ? -12.964 6.399 -2.259 1.00 87.69 328 PHE A C 1
ATOM 2545 O O . PHE A 1 328 ? -14.094 6.572 -2.723 1.00 87.69 328 PHE A O 1
ATOM 2552 N N . PRO A 1 329 ? -12.400 5.179 -2.229 1.00 88.19 329 PRO A N 1
ATOM 2553 C CA . PRO A 1 329 ? -13.148 3.994 -2.620 1.00 88.19 329 PRO A CA 1
ATOM 2554 C C . PRO A 1 329 ? -14.404 3.833 -1.746 1.00 88.19 329 PRO A C 1
ATOM 2556 O O . PRO A 1 329 ? -14.316 4.037 -0.535 1.00 88.19 329 PRO A O 1
ATOM 2559 N N . PRO A 1 330 ? -15.551 3.375 -2.281 1.00 89.62 330 PRO A N 1
ATOM 2560 C CA . PRO A 1 330 ? -16.780 3.241 -1.490 1.00 89.62 330 PRO A CA 1
ATOM 2561 C C . PRO A 1 330 ? -16.665 2.323 -0.261 1.00 89.62 330 PRO A C 1
ATOM 2563 O O . PRO A 1 330 ? -17.424 2.465 0.690 1.00 89.62 330 PRO A O 1
ATOM 2566 N N . GLY A 1 331 ? -15.725 1.372 -0.261 1.00 91.56 331 GLY A N 1
ATOM 2567 C CA . GLY A 1 331 ? -15.462 0.506 0.893 1.00 91.56 331 GLY A CA 1
ATOM 2568 C C . GLY A 1 331 ? -14.566 1.116 1.982 1.00 91.56 331 GLY A C 1
ATOM 2569 O O . GLY A 1 331 ? -14.337 0.459 2.996 1.00 91.56 331 GLY A O 1
ATOM 2570 N N . ALA A 1 332 ? -14.049 2.332 1.786 1.00 94.06 332 ALA A N 1
ATOM 2571 C CA . ALA A 1 332 ? -13.206 3.068 2.730 1.00 94.06 332 ALA A CA 1
ATOM 2572 C C . ALA A 1 332 ? -14.039 3.895 3.730 1.00 94.06 332 ALA A C 1
ATOM 2574 O O . ALA A 1 332 ? -13.823 5.091 3.915 1.00 94.06 332 ALA A O 1
ATOM 2575 N N . ASP A 1 333 ? -15.017 3.266 4.374 1.00 94.81 333 ASP A N 1
ATOM 2576 C CA . ASP A 1 333 ? -16.020 3.916 5.231 1.00 94.81 333 ASP A CA 1
ATOM 2577 C C . ASP A 1 333 ? -15.448 4.574 6.502 1.00 94.81 333 ASP A C 1
ATOM 2579 O O . ASP A 1 333 ? -16.103 5.422 7.111 1.00 94.81 333 ASP A O 1
ATOM 2583 N N . LEU A 1 334 ? -14.218 4.229 6.898 1.00 96.94 334 LEU A N 1
ATOM 2584 C CA . LEU A 1 334 ? -13.521 4.857 8.027 1.00 96.94 334 LEU A CA 1
ATOM 2585 C C . LEU A 1 334 ? -12.620 6.033 7.606 1.00 96.94 334 LEU A C 1
ATOM 2587 O O . LEU A 1 334 ? -12.053 6.712 8.470 1.00 96.94 334 LEU A O 1
ATOM 2591 N N . ALA A 1 335 ? -12.467 6.274 6.301 1.00 95.69 335 ALA A N 1
ATOM 2592 C CA . ALA A 1 335 ? -11.620 7.326 5.755 1.00 95.69 335 ALA A CA 1
ATOM 2593 C C . ALA A 1 335 ? -12.361 8.666 5.743 1.00 95.69 335 ALA A C 1
ATOM 2595 O O . ALA A 1 335 ? -13.456 8.790 5.192 1.00 95.69 335 ALA A O 1
ATOM 2596 N N . ARG A 1 336 ? -11.756 9.699 6.334 1.00 95.69 336 ARG A N 1
ATOM 2597 C CA . ARG A 1 336 ? -12.294 11.068 6.343 1.00 95.69 336 ARG A CA 1
ATOM 2598 C C . ARG A 1 336 ? -11.183 12.094 6.126 1.00 95.69 336 ARG A C 1
ATOM 2600 O O . ARG A 1 336 ? -10.001 11.759 6.112 1.00 95.69 336 ARG A O 1
ATOM 2607 N N . ILE A 1 337 ? -11.554 13.358 5.963 1.00 92.75 337 ILE A N 1
ATOM 2608 C CA . ILE A 1 337 ? -10.635 14.507 5.980 1.00 92.75 337 ILE A CA 1
ATOM 2609 C C . ILE A 1 337 ? -11.160 15.502 7.016 1.00 92.75 337 ILE A C 1
ATOM 2611 O O . ILE A 1 337 ? -12.371 15.708 7.106 1.00 92.75 337 ILE A O 1
ATOM 2615 N N . THR A 1 338 ? -10.292 16.110 7.832 1.00 93.88 338 THR A N 1
ATOM 2616 C CA . THR A 1 338 ? -10.735 17.186 8.739 1.00 93.88 338 THR A CA 1
ATOM 2617 C C . THR A 1 338 ? -11.379 18.312 7.925 1.00 93.88 338 THR A C 1
ATOM 2619 O O . THR A 1 338 ? -10.954 18.587 6.805 1.00 93.88 338 THR A O 1
ATOM 2622 N N . ARG A 1 339 ? -12.393 18.997 8.468 1.00 94.25 339 ARG A N 1
ATOM 2623 C CA . ARG A 1 339 ? -13.042 20.108 7.740 1.00 94.25 339 ARG A CA 1
ATOM 2624 C C . ARG A 1 339 ? -12.043 21.182 7.304 1.00 94.25 339 ARG A C 1
ATOM 2626 O O . ARG A 1 339 ? -12.093 21.614 6.163 1.00 94.25 339 ARG A O 1
ATOM 2633 N N . ALA A 1 340 ? -11.102 21.535 8.181 1.00 90.56 340 ALA A N 1
ATOM 2634 C CA . ALA A 1 340 ? -10.070 22.523 7.882 1.00 90.56 340 ALA A CA 1
ATOM 2635 C C . ALA A 1 340 ? -9.189 22.106 6.690 1.00 90.56 340 ALA A C 1
ATOM 2637 O O . ALA A 1 340 ? -9.023 22.881 5.754 1.00 90.56 340 ALA A O 1
ATOM 2638 N N . SER A 1 341 ? -8.677 20.868 6.681 1.00 88.38 341 SER A N 1
ATOM 2639 C CA . SER A 1 341 ? -7.872 20.374 5.557 1.00 88.38 341 SER A CA 1
ATOM 2640 C C . SER A 1 341 ? -8.703 20.198 4.288 1.00 88.38 341 SER A C 1
ATOM 2642 O O . SER A 1 341 ? -8.200 20.420 3.194 1.00 88.38 341 SER A O 1
ATOM 2644 N N . TYR A 1 342 ? -9.977 19.819 4.411 1.00 88.25 342 TYR A N 1
ATOM 2645 C CA . TYR A 1 342 ? -10.880 19.728 3.268 1.00 88.25 342 TYR A CA 1
ATOM 2646 C C . TYR A 1 342 ? -11.100 21.099 2.619 1.00 88.25 342 TYR A C 1
ATOM 2648 O O . TYR A 1 342 ? -10.978 21.215 1.409 1.00 88.25 342 TYR A O 1
ATOM 2656 N N . GLU A 1 343 ? -11.373 22.142 3.404 1.00 88.06 343 GLU A N 1
ATOM 2657 C CA . GLU A 1 343 ? -11.566 23.511 2.904 1.00 88.06 343 GLU A CA 1
ATOM 2658 C C . GLU A 1 343 ? -10.304 24.071 2.230 1.00 88.06 343 GLU A C 1
ATOM 2660 O O . GLU A 1 343 ? -10.400 24.752 1.210 1.00 88.06 343 GLU A O 1
ATOM 2665 N N . GLU A 1 344 ? -9.124 23.751 2.764 1.00 84.31 344 GLU A N 1
ATOM 2666 C CA . GLU A 1 344 ? -7.834 24.137 2.181 1.00 84.31 344 GLU A CA 1
ATOM 2667 C C . GLU A 1 344 ? -7.547 23.412 0.857 1.00 84.31 344 GLU A C 1
ATOM 2669 O O . GLU A 1 344 ? -7.063 24.020 -0.100 1.00 84.31 344 GLU A O 1
ATOM 2674 N N . LEU A 1 345 ? -7.852 22.112 0.792 1.00 79.75 345 LEU A N 1
ATOM 2675 C CA . LEU A 1 345 ? -7.541 21.264 -0.359 1.00 79.75 345 LEU A CA 1
ATOM 2676 C C . LEU A 1 345 ? -8.639 21.251 -1.426 1.00 79.75 345 LEU A C 1
ATOM 2678 O O . LEU A 1 345 ? -8.344 20.915 -2.569 1.00 79.75 345 LEU A O 1
ATOM 2682 N N . ALA A 1 346 ? -9.878 21.632 -1.104 1.00 77.69 346 ALA A N 1
ATOM 2683 C CA . ALA A 1 346 ? -11.011 21.614 -2.034 1.00 77.69 346 ALA A CA 1
ATOM 2684 C C . ALA A 1 346 ? -10.709 22.279 -3.395 1.00 77.69 346 ALA A C 1
ATOM 2686 O O . ALA A 1 346 ? -11.009 21.655 -4.416 1.00 77.69 346 ALA A O 1
ATOM 2687 N N . PRO A 1 347 ? -10.028 23.449 -3.465 1.00 74.38 347 PRO A N 1
ATOM 2688 C CA . PRO A 1 347 ? -9.655 24.059 -4.744 1.00 74.38 347 PRO A CA 1
ATOM 2689 C C . PRO A 1 347 ? -8.755 23.177 -5.624 1.00 74.38 347 PRO A C 1
ATOM 2691 O O . PRO A 1 347 ? -8.800 23.281 -6.847 1.00 74.38 347 PRO A O 1
ATOM 2694 N N . TRP A 1 348 ? -7.939 22.320 -5.009 1.00 66.00 348 TRP A N 1
ATOM 2695 C CA . TRP A 1 348 ? -6.991 21.425 -5.677 1.00 66.00 348 TRP A CA 1
ATOM 2696 C C . TRP A 1 348 ? -7.588 20.052 -5.988 1.00 66.00 348 TRP A C 1
ATOM 2698 O O . TRP A 1 348 ? -7.156 19.392 -6.928 1.00 66.00 348 TRP A O 1
ATOM 2708 N N . LEU A 1 349 ? -8.586 19.629 -5.211 1.00 63.34 349 LEU A N 1
ATOM 2709 C CA . LEU A 1 349 ? -9.272 18.345 -5.363 1.00 63.34 349 LEU A CA 1
ATOM 2710 C C . LEU A 1 349 ? -10.408 18.387 -6.399 1.00 63.34 349 LEU A C 1
ATOM 2712 O O . LEU A 1 349 ? -11.027 17.358 -6.659 1.00 63.34 349 LEU A O 1
ATOM 2716 N N . GLY A 1 350 ? -10.676 19.554 -6.998 1.00 56.03 350 GLY A N 1
ATOM 2717 C CA . GLY A 1 350 ? -11.724 19.721 -8.008 1.00 56.03 350 GLY A CA 1
ATOM 2718 C C . GLY A 1 350 ? -13.136 19.474 -7.467 1.00 56.03 350 GLY A C 1
ATOM 2719 O O . GLY A 1 350 ? -13.993 19.011 -8.222 1.00 56.03 350 GLY A O 1
ATOM 2720 N N . LEU A 1 351 ? -13.343 19.740 -6.170 1.00 48.59 351 LEU A N 1
ATOM 2721 C CA . LEU A 1 351 ? -14.596 19.533 -5.433 1.00 48.59 351 LEU A CA 1
ATOM 2722 C C . LEU A 1 351 ? -15.455 20.796 -5.348 1.00 48.59 351 LEU A C 1
ATOM 2724 O O . LEU A 1 351 ? -14.884 21.902 -5.204 1.00 48.59 351 LEU A O 1
#